Protein AF-A0A453M8B2-F1 (afdb_monomer_lite)

Structure (mmCIF, N/CA/C/O backbone):
data_AF-A0A453M8B2-F1
#
_entry.id   AF-A0A453M8B2-F1
#
loop_
_atom_site.group_PDB
_atom_site.id
_atom_site.type_symbol
_atom_site.label_atom_id
_atom_site.label_alt_id
_atom_site.label_comp_id
_atom_site.label_asym_id
_atom_site.label_entity_id
_atom_site.label_seq_id
_atom_site.pdbx_PDB_ins_code
_atom_site.Cartn_x
_atom_site.Cartn_y
_atom_site.Cartn_z
_atom_site.occupancy
_atom_site.B_iso_or_equiv
_atom_site.auth_seq_id
_atom_site.auth_comp_id
_atom_site.auth_asym_id
_atom_site.auth_atom_id
_atom_site.pdbx_PDB_model_num
ATOM 1 N N . GLN A 1 1 ? -25.172 -15.667 -23.530 1.00 49.28 1 GLN A N 1
ATOM 2 C CA . GLN A 1 1 ? -25.602 -14.291 -23.236 1.00 49.28 1 GLN A CA 1
ATOM 3 C C . GLN A 1 1 ? -25.134 -13.975 -21.836 1.00 49.28 1 GLN A C 1
ATOM 5 O O . GLN A 1 1 ? -25.288 -14.811 -20.952 1.00 49.28 1 GLN A O 1
ATOM 10 N N . ASP A 1 2 ? -24.446 -12.852 -21.700 1.00 44.47 2 ASP A N 1
ATOM 11 C CA . ASP A 1 2 ? -23.748 -12.454 -20.488 1.00 44.47 2 ASP A CA 1
ATOM 12 C C . ASP A 1 2 ? -24.772 -11.872 -19.500 1.00 44.47 2 ASP A C 1
ATOM 14 O O . ASP A 1 2 ? -25.273 -10.767 -19.691 1.00 44.47 2 ASP A O 1
ATOM 18 N N . ASN A 1 3 ? -25.183 -12.677 -18.517 1.00 49.91 3 ASN A N 1
ATOM 19 C CA . ASN A 1 3 ? -26.385 -12.442 -17.704 1.00 49.91 3 ASN A CA 1
ATOM 20 C C . ASN A 1 3 ? -26.079 -11.910 -16.292 1.00 49.91 3 ASN A C 1
ATOM 22 O O . ASN A 1 3 ? -26.941 -11.953 -15.417 1.00 49.91 3 ASN A O 1
ATOM 26 N N . ASN A 1 4 ? -24.867 -11.406 -16.055 1.00 52.72 4 ASN A N 1
ATOM 27 C CA . ASN A 1 4 ? -24.404 -11.015 -14.718 1.00 52.72 4 ASN A CA 1
ATOM 28 C C . ASN A 1 4 ? -24.714 -9.546 -14.359 1.00 52.72 4 ASN A C 1
ATOM 30 O O . ASN A 1 4 ? -24.105 -8.984 -13.452 1.00 52.72 4 ASN A O 1
ATOM 34 N N . GLU A 1 5 ? -25.651 -8.909 -15.063 1.00 60.84 5 GLU A N 1
ATOM 35 C CA . GLU A 1 5 ? -25.978 -7.488 -14.905 1.00 60.84 5 GLU A CA 1
ATOM 36 C C . GLU A 1 5 ? -27.400 -7.245 -14.402 1.00 60.84 5 GLU A C 1
ATOM 38 O O . GLU A 1 5 ? -28.316 -8.038 -14.630 1.00 60.84 5 GLU A O 1
ATOM 43 N N . GLN A 1 6 ? -27.610 -6.088 -13.765 1.00 62.12 6 GLN A N 1
ATOM 44 C CA . GLN A 1 6 ? -28.949 -5.658 -13.379 1.00 62.12 6 GLN A CA 1
ATOM 45 C C . GLN A 1 6 ? -29.838 -5.420 -14.608 1.00 62.12 6 GLN A C 1
ATOM 47 O O . GLN A 1 6 ? -29.442 -4.786 -15.588 1.00 62.12 6 GLN A O 1
ATOM 52 N N . ARG A 1 7 ? -31.100 -5.861 -14.515 1.00 63.34 7 ARG A N 1
ATOM 53 C CA . ARG A 1 7 ? -32.118 -5.708 -15.574 1.00 63.34 7 ARG A CA 1
ATOM 54 C C . ARG A 1 7 ? -32.329 -4.250 -16.004 1.00 63.34 7 ARG A C 1
ATOM 56 O O . ARG A 1 7 ? -32.663 -4.001 -17.158 1.00 63.34 7 ARG A O 1
ATOM 63 N N . SER A 1 8 ? -32.118 -3.298 -15.096 1.00 63.56 8 SER A N 1
ATOM 64 C CA . SER A 1 8 ? -32.241 -1.856 -15.334 1.00 63.56 8 SER A CA 1
ATOM 65 C C . SER A 1 8 ? -31.197 -1.320 -16.321 1.00 63.56 8 SER A C 1
ATOM 67 O O . SER A 1 8 ? -31.541 -0.509 -17.178 1.00 63.56 8 SER A O 1
ATOM 69 N N . SER A 1 9 ? -29.947 -1.785 -16.254 1.00 60.28 9 SER A N 1
ATOM 70 C CA . SER A 1 9 ? -28.873 -1.370 -17.171 1.00 60.28 9 SER A CA 1
ATOM 71 C C . SER A 1 9 ? -29.097 -1.894 -18.588 1.00 60.28 9 SER A C 1
ATOM 73 O O . SER A 1 9 ? -28.886 -1.170 -19.562 1.00 60.28 9 SER A O 1
ATOM 75 N N . LEU A 1 10 ? -29.593 -3.130 -18.695 1.00 67.31 10 LEU A N 1
ATOM 76 C CA . LEU A 1 10 ? -29.963 -3.757 -19.962 1.00 67.31 10 LEU A CA 1
ATOM 77 C C . LEU A 1 10 ? -31.154 -3.045 -20.613 1.00 67.31 10 LEU A C 1
ATOM 79 O O . LEU A 1 10 ? -31.057 -2.648 -21.768 1.00 67.31 10 LEU A O 1
ATOM 83 N N . ALA A 1 11 ? -32.235 -2.807 -19.861 1.00 69.69 11 ALA A N 1
ATOM 84 C CA . ALA A 1 11 ? -33.440 -2.139 -20.366 1.00 69.69 11 ALA A CA 1
ATOM 85 C C . ALA A 1 11 ? -33.179 -0.713 -20.879 1.00 69.69 11 ALA A C 1
ATOM 87 O O . ALA A 1 11 ? -33.899 -0.212 -21.737 1.00 69.69 11 ALA A O 1
ATOM 88 N N . ARG A 1 12 ? -32.148 -0.050 -20.350 1.00 74.50 12 ARG A N 1
ATOM 89 C CA . ARG A 1 12 ? -31.774 1.318 -20.721 1.00 74.50 12 ARG A CA 1
ATOM 90 C C . ARG A 1 12 ? -30.769 1.400 -21.865 1.00 74.50 12 ARG A C 1
ATOM 92 O O . ARG A 1 12 ? -30.408 2.507 -22.254 1.00 74.50 12 ARG A O 1
ATOM 99 N N . GLY A 1 13 ? -30.286 0.266 -22.372 1.00 77.75 13 GLY A N 1
ATOM 100 C CA . GLY A 1 13 ? -29.308 0.253 -23.452 1.00 77.75 13 GLY A CA 1
ATOM 101 C C . GLY A 1 13 ? -27.983 0.927 -23.080 1.00 77.75 13 GLY A C 1
ATOM 102 O O . GLY A 1 13 ? -27.376 1.564 -23.937 1.00 77.75 13 GLY A O 1
ATOM 103 N N . LEU A 1 14 ? -27.527 0.859 -21.822 1.00 81.19 14 LEU A N 1
ATOM 104 C CA . LEU A 1 14 ? -26.247 1.481 -21.443 1.00 81.19 14 LEU A CA 1
ATOM 105 C C . LEU A 1 14 ? -25.093 0.884 -22.277 1.00 81.19 14 LEU A C 1
ATOM 107 O O . LEU A 1 14 ? -25.186 -0.275 -22.679 1.00 81.19 14 LEU A O 1
ATOM 111 N N . PRO A 1 15 ? -24.018 1.627 -22.589 1.00 83.25 15 PRO A N 1
ATOM 112 C CA . PRO A 1 15 ? -22.957 1.125 -23.462 1.00 83.25 15 PRO A CA 1
ATOM 113 C C . PRO A 1 15 ? -22.093 0.039 -22.797 1.00 83.25 15 PRO A C 1
ATOM 115 O O . PRO A 1 15 ? -21.904 0.009 -21.578 1.00 83.25 15 PRO A O 1
ATOM 118 N N . VAL A 1 16 ? -21.578 -0.881 -23.612 1.00 84.12 16 VAL A N 1
ATOM 119 C CA . VAL A 1 16 ? -20.402 -1.713 -23.333 1.00 84.12 16 VAL A CA 1
ATOM 120 C C . VAL A 1 16 ? -19.222 -1.056 -24.039 1.00 84.12 16 VAL A C 1
ATOM 122 O O . VAL A 1 16 ? -19.328 -0.756 -25.226 1.00 84.12 16 VAL A O 1
ATOM 125 N N . VAL A 1 17 ? -18.105 -0.869 -23.338 1.00 88.44 17 VAL A N 1
ATOM 126 C CA . VAL A 1 17 ? -16.833 -0.430 -23.933 1.00 88.44 17 VAL A CA 1
ATOM 127 C C . VAL A 1 17 ? -15.824 -1.559 -23.765 1.00 88.44 17 VAL A C 1
ATOM 129 O O . VAL A 1 17 ? -15.555 -1.972 -22.640 1.00 88.44 17 VAL A O 1
ATOM 132 N N . SER A 1 18 ? -15.282 -2.079 -24.863 1.00 88.19 18 SER A N 1
ATOM 133 C CA . SER A 1 18 ? -14.360 -3.216 -24.856 1.00 88.19 18 SER A CA 1
ATOM 134 C C . SER A 1 18 ? -13.035 -2.848 -25.507 1.00 88.19 18 SER A C 1
ATOM 136 O O . SER A 1 18 ? -13.006 -2.503 -26.683 1.00 88.19 18 SER A O 1
ATOM 138 N N . PHE A 1 19 ? -11.943 -2.962 -24.758 1.00 91.75 19 PHE A N 1
ATOM 139 C CA . PHE A 1 19 ? -10.580 -2.744 -25.238 1.00 91.75 19 PHE A CA 1
ATOM 140 C C . PHE A 1 19 ? -9.924 -4.081 -25.571 1.00 91.75 19 PHE A C 1
ATOM 142 O O . PHE A 1 19 ? -9.973 -5.012 -24.761 1.00 91.75 19 PHE A O 1
ATOM 149 N N . SER A 1 20 ? -9.276 -4.158 -26.731 1.00 88.19 20 SER A N 1
ATOM 150 C CA . SER A 1 20 ? -8.520 -5.333 -27.174 1.00 88.19 20 SER A CA 1
ATOM 151 C C . SER A 1 20 ? -7.020 -5.074 -27.084 1.00 88.19 20 SER A C 1
ATOM 153 O O . SER A 1 20 ? -6.530 -4.070 -27.589 1.00 88.19 20 SER A O 1
ATOM 155 N N . LEU A 1 21 ? -6.280 -5.977 -26.442 1.00 90.75 21 LEU A N 1
ATOM 156 C CA . LEU A 1 21 ? -4.823 -5.917 -26.306 1.00 90.75 21 LEU A CA 1
ATOM 157 C C . LEU A 1 21 ? -4.214 -7.282 -26.646 1.00 90.75 21 LEU A C 1
ATOM 159 O O . LEU A 1 21 ? -4.728 -8.310 -26.207 1.00 90.75 21 LEU A O 1
ATOM 163 N N . GLY A 1 22 ? -3.105 -7.300 -27.383 1.00 90.44 22 GLY A N 1
ATOM 164 C CA . GLY A 1 22 ? -2.429 -8.537 -27.790 1.00 90.44 22 GLY A CA 1
ATOM 165 C C . GLY A 1 22 ? -2.845 -9.031 -29.176 1.00 90.44 22 GLY A C 1
ATOM 166 O O . GLY A 1 22 ? -2.978 -8.241 -30.105 1.00 90.44 22 GLY A O 1
ATOM 167 N N . ASP A 1 23 ? -2.984 -10.345 -29.339 1.00 92.75 23 ASP A N 1
ATOM 168 C CA . ASP A 1 23 ? -3.274 -10.952 -30.639 1.00 92.75 23 ASP A CA 1
ATOM 169 C C . ASP A 1 23 ? -4.641 -10.505 -31.196 1.00 92.75 23 ASP A C 1
ATOM 171 O O . ASP A 1 23 ? -5.635 -10.389 -30.472 1.00 92.75 23 ASP A O 1
ATOM 175 N N . THR A 1 24 ? -4.688 -10.293 -32.511 1.00 92.94 24 THR A N 1
ATOM 176 C CA . THR A 1 24 ? -5.876 -9.891 -33.271 1.00 92.94 24 THR A CA 1
ATOM 177 C C . THR A 1 24 ? -6.982 -10.927 -33.114 1.00 92.94 24 THR A C 1
ATOM 179 O O . THR A 1 24 ? -6.768 -12.113 -33.372 1.00 92.94 24 THR A O 1
ATOM 182 N N . ALA A 1 25 ? -8.182 -10.489 -32.740 1.00 93.31 25 ALA A N 1
ATOM 183 C CA . ALA A 1 25 ? -9.355 -11.353 -32.640 1.00 93.31 25 ALA A CA 1
ATOM 184 C C . ALA A 1 25 ? -10.377 -11.061 -33.733 1.00 93.31 25 ALA A C 1
ATOM 186 O O . ALA A 1 25 ? -10.682 -9.906 -34.011 1.00 93.31 25 ALA A O 1
ATOM 187 N N . GLU A 1 26 ? -10.965 -12.113 -34.297 1.00 93.06 26 GLU A N 1
ATOM 188 C CA . GLU A 1 26 ? -12.179 -11.993 -35.100 1.00 93.06 26 GLU A CA 1
ATOM 189 C C . GLU A 1 26 ? -13.389 -11.980 -34.158 1.00 93.06 26 GLU A C 1
ATOM 191 O O . GLU A 1 26 ? -13.684 -12.951 -33.456 1.00 93.06 26 GLU A O 1
ATOM 196 N N . PHE A 1 27 ? -14.057 -10.834 -34.108 1.00 90.62 27 PHE A N 1
ATOM 197 C CA . PHE A 1 27 ? -15.235 -10.582 -33.299 1.00 90.62 27 PHE A CA 1
ATOM 198 C C . PHE A 1 27 ? -16.491 -10.719 -34.159 1.00 90.62 27 PHE A C 1
ATOM 200 O O . PHE A 1 27 ? -16.629 -10.056 -35.190 1.00 90.62 27 PHE A O 1
ATOM 207 N N . LEU A 1 28 ? -17.401 -11.583 -33.721 1.00 90.94 28 LEU A N 1
ATOM 208 C CA . LEU A 1 28 ? -18.710 -11.798 -34.323 1.00 90.94 28 LEU A CA 1
ATOM 209 C C . LEU A 1 28 ? -19.756 -10.958 -33.601 1.00 90.94 28 LEU A C 1
ATOM 211 O O . LEU A 1 28 ? -19.745 -10.901 -32.370 1.00 90.94 28 LEU A O 1
ATOM 215 N N . TYR A 1 29 ? -20.685 -10.366 -34.349 1.00 90.38 29 TYR A N 1
ATOM 216 C CA . TYR A 1 29 ? -21.861 -9.712 -33.785 1.00 90.38 29 TYR A CA 1
ATOM 217 C C . TYR A 1 29 ? -23.093 -9.793 -34.699 1.00 90.38 29 TYR A C 1
ATOM 219 O O . TYR A 1 29 ? -22.972 -9.780 -35.922 1.00 90.38 29 TYR A O 1
ATOM 227 N N . GLY A 1 30 ? -24.294 -9.853 -34.121 1.00 87.50 30 GLY A N 1
ATOM 228 C CA . GLY A 1 30 ? -25.550 -9.873 -34.876 1.00 87.50 30 GLY A CA 1
ATOM 229 C C . GLY A 1 30 ? -26.802 -9.855 -33.996 1.00 87.50 30 GLY A C 1
ATOM 230 O O . GLY A 1 30 ? -26.735 -10.085 -32.790 1.00 87.50 30 GLY A O 1
ATOM 231 N N . ASP A 1 31 ? -27.961 -9.592 -34.600 1.00 85.06 31 ASP A N 1
ATOM 232 C CA . ASP A 1 31 ? -29.251 -9.497 -33.889 1.00 85.06 31 ASP A CA 1
ATOM 233 C C . ASP A 1 31 ? -29.866 -10.863 -33.548 1.00 85.06 31 ASP A C 1
ATOM 235 O O . ASP A 1 31 ? -30.766 -10.972 -32.715 1.00 85.06 31 ASP A O 1
ATOM 239 N N . VAL A 1 32 ? -29.364 -11.926 -34.177 1.00 84.50 32 VAL A N 1
ATOM 240 C CA . VAL A 1 32 ? -29.789 -13.310 -33.959 1.00 84.50 32 VAL A CA 1
ATOM 241 C C . VAL A 1 32 ? -28.602 -14.170 -33.547 1.00 84.50 32 VAL A C 1
ATOM 243 O O . VAL A 1 32 ? -27.463 -13.916 -33.931 1.00 84.50 32 VAL A O 1
ATOM 246 N N . ARG A 1 33 ? -28.873 -15.208 -32.754 1.00 81.94 33 ARG A N 1
ATOM 247 C CA . ARG A 1 33 ? -27.862 -16.164 -32.294 1.00 81.94 33 ARG A CA 1
ATOM 248 C C . ARG A 1 33 ? -27.564 -17.199 -33.381 1.00 81.94 33 ARG A C 1
ATOM 250 O O . ARG A 1 33 ? -27.951 -18.357 -33.251 1.00 81.94 33 ARG A O 1
ATOM 257 N N . ASP A 1 34 ? -26.938 -16.739 -34.454 1.00 83.50 34 ASP A N 1
ATOM 258 C CA . ASP A 1 34 ? -26.624 -17.517 -35.652 1.00 83.50 34 ASP A CA 1
ATOM 259 C C . ASP A 1 34 ? -25.275 -17.054 -36.223 1.00 83.50 34 ASP A C 1
ATOM 261 O O . ASP A 1 34 ? -25.167 -15.943 -36.749 1.00 83.50 34 ASP A O 1
ATOM 265 N N . ASP A 1 35 ? -24.246 -17.893 -36.087 1.00 81.25 35 ASP A N 1
ATOM 266 C CA . ASP A 1 35 ? -22.867 -17.557 -36.459 1.00 81.25 35 ASP A CA 1
ATOM 267 C C . ASP A 1 35 ? -22.711 -17.339 -37.975 1.00 81.25 35 ASP A C 1
ATOM 269 O O . ASP A 1 35 ? -21.887 -16.523 -38.392 1.00 81.25 35 ASP A O 1
ATOM 273 N N . ASP A 1 36 ? -23.540 -17.995 -38.799 1.00 84.50 36 ASP A N 1
ATOM 274 C CA . ASP A 1 36 ? -23.517 -17.864 -40.262 1.00 84.50 36 ASP A CA 1
ATOM 275 C C . ASP A 1 36 ? -24.110 -16.528 -40.736 1.00 84.50 36 ASP A C 1
ATOM 277 O O . ASP A 1 36 ? -23.811 -16.057 -41.836 1.00 84.50 36 ASP A O 1
ATOM 281 N N . LYS A 1 37 ? -24.941 -15.890 -39.900 1.00 83.62 37 LYS A N 1
ATOM 282 C CA . LYS A 1 37 ? -25.529 -14.564 -40.157 1.00 83.62 37 LYS A CA 1
ATOM 283 C C . LYS A 1 37 ? -24.832 -13.436 -39.398 1.00 83.62 37 LYS A C 1
ATOM 285 O O . LYS A 1 37 ? -25.218 -12.275 -39.551 1.00 83.62 37 LYS A O 1
ATOM 290 N N . ALA A 1 38 ? -23.833 -13.752 -38.576 1.00 88.81 38 ALA A N 1
ATOM 291 C CA . ALA A 1 38 ? -23.113 -12.762 -37.793 1.00 88.81 38 ALA A CA 1
ATOM 292 C C . ALA A 1 38 ? -22.171 -11.928 -38.677 1.00 88.81 38 ALA A C 1
ATOM 294 O O . ALA A 1 38 ? -21.422 -12.444 -39.508 1.00 88.81 38 ALA A O 1
ATOM 295 N N . SER A 1 39 ? -22.171 -10.615 -38.456 1.00 89.31 39 SER A N 1
ATOM 296 C CA . SER A 1 39 ? -21.151 -9.720 -38.998 1.00 89.31 39 SER A CA 1
ATOM 297 C C . SER A 1 39 ? -19.819 -9.961 -38.293 1.00 89.31 39 SER A C 1
ATOM 299 O O . SER A 1 39 ? -19.789 -10.303 -37.109 1.00 89.31 39 SER A O 1
ATOM 301 N N . LYS A 1 40 ? -18.713 -9.770 -39.018 1.00 89.69 40 LYS A N 1
ATOM 302 C CA . LYS A 1 40 ? -17.357 -10.025 -38.520 1.00 89.69 40 LYS A CA 1
ATOM 303 C C . LYS A 1 40 ? -16.514 -8.763 -38.572 1.00 89.69 40 LYS A C 1
ATOM 305 O O . LYS A 1 40 ? -16.501 -8.074 -39.589 1.00 89.69 40 LYS A O 1
ATOM 310 N N . ILE A 1 41 ? -15.765 -8.500 -37.510 1.00 92.25 41 ILE A N 1
ATOM 311 C CA . ILE A 1 41 ? -14.758 -7.438 -37.464 1.00 92.25 41 ILE A CA 1
ATOM 312 C C . ILE A 1 41 ? -13.484 -7.963 -36.807 1.00 92.25 41 ILE A C 1
ATOM 314 O O . ILE A 1 41 ? -13.547 -8.730 -35.849 1.00 92.25 41 ILE A O 1
ATOM 318 N N . LYS A 1 42 ? -12.317 -7.577 -37.327 1.00 92.19 42 LYS A N 1
ATOM 319 C CA . LYS A 1 42 ? -11.036 -7.861 -36.674 1.00 92.19 42 LYS A CA 1
ATOM 320 C C . LYS A 1 42 ? -10.736 -6.752 -35.674 1.00 92.19 42 LYS A C 1
ATOM 322 O O . LYS A 1 42 ? -10.851 -5.586 -36.028 1.00 92.19 42 LYS A O 1
ATOM 327 N N . LEU A 1 43 ? -10.387 -7.134 -34.452 1.00 92.75 43 LEU A N 1
ATOM 328 C CA . LEU A 1 43 ? -9.966 -6.232 -33.386 1.00 92.75 43 LEU A CA 1
ATOM 329 C C . LEU A 1 43 ? -8.491 -6.489 -33.091 1.00 92.75 43 LEU A C 1
ATOM 331 O O . LEU A 1 43 ? -8.138 -7.563 -32.597 1.00 92.75 43 LEU A O 1
ATOM 335 N N . GLU A 1 44 ? -7.654 -5.516 -33.412 1.00 91.75 44 GLU A N 1
ATOM 336 C CA . GLU A 1 44 ? -6.214 -5.516 -33.188 1.00 91.75 44 GLU A CA 1
ATOM 337 C C . GLU A 1 44 ? -5.866 -4.958 -31.798 1.00 91.75 44 GLU A C 1
ATOM 339 O O . GLU A 1 44 ? -6.713 -4.451 -31.054 1.00 91.75 44 GLU A O 1
ATOM 344 N N . SER A 1 45 ? -4.594 -5.072 -31.409 1.00 87.75 45 SER A N 1
ATOM 345 C CA . SER A 1 45 ? -4.128 -4.492 -30.151 1.00 87.75 45 SER A CA 1
ATOM 346 C C . SER A 1 45 ? -4.224 -2.967 -30.186 1.00 87.75 45 SER A C 1
ATOM 348 O O . SER A 1 45 ? -3.519 -2.318 -30.952 1.00 87.75 45 SER A O 1
ATOM 350 N N . GLY A 1 46 ? -5.018 -2.401 -29.282 1.00 86.00 46 GLY A N 1
ATOM 351 C CA . GLY A 1 46 ? -5.309 -0.969 -29.207 1.00 86.00 46 GLY A CA 1
ATOM 352 C C . GLY A 1 46 ? -6.722 -0.609 -29.666 1.00 86.00 46 GLY A C 1
ATOM 353 O O . GLY A 1 46 ? -7.176 0.494 -29.366 1.00 86.00 46 GLY A O 1
ATOM 354 N N . ASP A 1 47 ? -7.442 -1.531 -30.311 1.00 90.25 47 ASP A N 1
ATOM 355 C CA . ASP A 1 47 ? -8.804 -1.275 -30.772 1.00 90.25 47 ASP A CA 1
ATOM 356 C C . ASP A 1 47 ? -9.811 -1.240 -29.622 1.00 90.25 47 ASP A C 1
ATOM 358 O O . ASP A 1 47 ? -9.757 -2.027 -28.665 1.00 90.25 47 ASP A O 1
ATOM 362 N N . VAL A 1 48 ? -10.789 -0.343 -29.765 1.00 89.62 48 VAL A N 1
ATOM 363 C CA . VAL A 1 48 ? -11.892 -0.163 -28.823 1.00 89.62 48 VAL A CA 1
ATOM 364 C C . VAL A 1 48 ? -13.214 -0.376 -29.546 1.00 89.62 48 VAL A C 1
ATOM 366 O O . VAL A 1 48 ? -13.553 0.355 -30.474 1.00 89.62 48 VAL A O 1
ATOM 369 N N . LEU A 1 49 ? -13.986 -1.359 -29.089 1.00 88.69 49 LEU A N 1
ATOM 370 C CA . LEU A 1 49 ? -15.330 -1.628 -29.580 1.00 88.69 49 LEU A CA 1
ATOM 371 C C . LEU A 1 49 ? -16.362 -1.117 -28.574 1.00 88.69 49 LEU A C 1
ATOM 373 O O . LEU A 1 49 ? -16.340 -1.502 -27.403 1.00 88.69 49 LEU A O 1
ATOM 377 N N . ILE A 1 50 ? -17.284 -0.273 -29.037 1.00 90.12 50 ILE A N 1
ATOM 378 C CA . ILE A 1 50 ? -18.346 0.311 -28.213 1.00 90.12 50 ILE A CA 1
ATOM 379 C C . ILE A 1 50 ? -19.700 -0.043 -28.815 1.00 90.12 50 ILE A C 1
ATOM 381 O O . ILE A 1 50 ? -19.939 0.215 -29.992 1.00 90.12 50 ILE A O 1
ATOM 385 N N . PHE A 1 51 ? -20.600 -0.603 -28.009 1.00 85.38 51 PHE A N 1
ATOM 386 C CA . PHE A 1 51 ? -21.971 -0.889 -28.433 1.00 85.38 51 PHE A CA 1
ATOM 387 C C . PHE A 1 51 ? -22.965 -0.688 -27.287 1.00 85.38 51 PHE A C 1
ATOM 389 O O . PHE A 1 51 ? -22.703 -1.020 -26.134 1.00 85.38 51 PHE A O 1
ATOM 396 N N . GLY A 1 52 ? -24.121 -0.111 -27.600 1.00 85.38 52 GLY A N 1
ATOM 397 C CA . GLY A 1 52 ? -25.160 0.270 -26.644 1.00 85.38 52 GLY A CA 1
ATOM 398 C C . GLY A 1 52 ? -26.447 0.654 -27.369 1.00 85.38 52 GLY A C 1
ATOM 399 O O . GLY A 1 52 ? -26.577 0.439 -28.573 1.00 85.38 52 GLY A O 1
ATOM 400 N N . GLY A 1 53 ? -27.418 1.210 -26.652 1.00 83.19 53 GLY A N 1
ATOM 401 C CA . GLY A 1 53 ? -28.736 1.539 -27.189 1.00 83.19 53 GLY A CA 1
ATOM 402 C C . GLY A 1 53 ? -29.444 0.298 -27.734 1.00 83.19 53 GLY A C 1
ATOM 403 O O . GLY A 1 53 ? -29.501 -0.732 -27.064 1.00 83.19 53 GLY A O 1
ATOM 404 N N . GLN A 1 54 ? -29.940 0.383 -28.970 1.00 80.31 54 GLN A N 1
ATOM 405 C CA . GLN A 1 54 ? -30.571 -0.747 -29.667 1.00 80.31 54 GLN A CA 1
ATOM 406 C C . GLN A 1 54 ? -29.606 -1.929 -29.834 1.00 80.31 54 GLN A C 1
ATOM 408 O O . GLN A 1 54 ? -30.015 -3.082 -29.731 1.00 80.31 54 GLN A O 1
ATOM 413 N N . SER A 1 55 ? -28.307 -1.649 -29.974 1.00 82.38 55 SER A N 1
ATOM 414 C CA . SER A 1 55 ? -27.272 -2.672 -30.107 1.00 82.38 55 SER A CA 1
ATOM 415 C C . SER A 1 55 ? -26.861 -3.303 -28.772 1.00 82.38 55 SER A C 1
ATOM 417 O O . SER A 1 55 ? -26.001 -4.179 -28.750 1.00 82.38 55 SER A O 1
ATOM 419 N N . ARG A 1 56 ? -27.455 -2.907 -27.635 1.00 82.94 56 ARG A N 1
ATOM 420 C CA . ARG A 1 56 ? -27.127 -3.494 -26.321 1.00 82.94 56 ARG A CA 1
ATOM 421 C C . ARG A 1 56 ? -27.459 -4.985 -26.239 1.00 82.94 56 ARG A C 1
ATOM 423 O O . ARG A 1 56 ? -26.865 -5.703 -25.437 1.00 82.94 56 ARG A O 1
ATOM 430 N N . HIS A 1 57 ? -28.403 -5.442 -27.053 1.00 79.75 57 HIS A N 1
ATOM 431 C CA . HIS A 1 57 ? -28.904 -6.812 -27.031 1.00 79.75 57 HIS A CA 1
ATOM 432 C C . HIS A 1 57 ? -28.350 -7.691 -28.157 1.00 79.75 57 HIS A C 1
ATOM 434 O O . HIS A 1 57 ? -28.819 -8.816 -28.308 1.00 79.75 57 HIS A O 1
ATOM 440 N N . ILE A 1 58 ? -27.354 -7.217 -28.917 1.00 84.88 58 ILE A N 1
ATOM 441 C CA . ILE A 1 58 ? -26.737 -8.027 -29.973 1.00 84.88 58 ILE A CA 1
ATOM 442 C C . ILE A 1 58 ? -26.049 -9.258 -29.379 1.00 84.88 58 ILE A C 1
ATOM 444 O O . ILE A 1 58 ? -25.363 -9.194 -28.349 1.00 84.88 58 ILE A O 1
ATOM 448 N N . PHE A 1 59 ? -26.190 -10.382 -30.069 1.00 81.00 59 PHE A N 1
ATOM 449 C CA . PHE A 1 59 ? -25.355 -11.549 -29.844 1.00 81.00 59 PHE A CA 1
ATOM 450 C C . PHE A 1 59 ? -23.958 -11.231 -30.342 1.00 81.00 59 PHE A C 1
ATOM 452 O O . PHE A 1 59 ? -23.797 -10.693 -31.432 1.00 81.00 59 PHE A O 1
ATOM 459 N N . HIS A 1 60 ? -22.952 -11.528 -29.529 1.00 87.50 60 HIS A N 1
ATOM 460 C CA . HIS A 1 60 ? -21.570 -11.278 -29.889 1.00 87.50 60 HIS A CA 1
ATOM 461 C C . HIS A 1 60 ? -20.628 -12.275 -29.223 1.00 87.50 60 HIS A C 1
ATOM 463 O O . HIS A 1 60 ? -20.958 -12.880 -28.198 1.00 87.50 60 HIS A O 1
ATOM 469 N N . GLY A 1 61 ? -19.451 -12.441 -29.812 1.00 86.00 61 GLY A N 1
ATOM 470 C CA . GLY A 1 61 ? -18.444 -13.379 -29.341 1.00 86.00 61 GLY A CA 1
ATOM 471 C C . GLY A 1 61 ? -17.155 -13.282 -30.141 1.00 86.00 61 GLY A C 1
ATOM 472 O O . GLY A 1 61 ? -17.043 -12.509 -31.086 1.00 86.00 61 GLY A O 1
ATOM 473 N N . VAL A 1 62 ? -16.164 -14.072 -29.748 1.00 89.44 62 VAL A N 1
ATOM 474 C CA . VAL A 1 62 ? -14.889 -14.186 -30.463 1.00 89.44 62 VAL A CA 1
ATOM 475 C C . VAL A 1 62 ? -14.881 -15.528 -31.178 1.00 89.44 62 VAL A C 1
ATOM 477 O O . VAL A 1 62 ? -15.002 -16.553 -30.509 1.00 89.44 62 VAL A O 1
ATOM 480 N N . SER A 1 63 ? -14.749 -15.531 -32.506 1.00 89.31 63 SER A N 1
ATOM 481 C CA . SER A 1 63 ? -14.677 -16.769 -33.300 1.00 89.31 63 SER A CA 1
ATOM 482 C C . SER A 1 63 ? -13.264 -17.339 -33.341 1.00 89.31 63 SER A C 1
ATOM 484 O O . SER A 1 63 ? -13.076 -18.552 -33.293 1.00 89.31 63 SER A O 1
ATOM 486 N N . SER A 1 64 ? -12.258 -16.470 -33.440 1.00 90.25 64 SER A N 1
ATOM 487 C CA . SER A 1 64 ? -10.860 -16.872 -33.555 1.00 90.25 64 SER A CA 1
ATOM 488 C C . SER A 1 64 ? -9.906 -15.786 -33.063 1.00 90.25 64 SER A C 1
ATOM 490 O O . SER A 1 64 ? -10.246 -14.603 -33.006 1.00 90.25 64 SER A O 1
ATOM 492 N N . ILE A 1 65 ? -8.697 -16.210 -32.698 1.00 92.81 65 ILE A N 1
ATOM 493 C CA . ILE A 1 65 ? -7.572 -15.344 -32.342 1.00 92.81 65 ILE A CA 1
ATOM 494 C C . ILE A 1 65 ? -6.427 -15.704 -33.287 1.00 92.81 65 ILE A C 1
ATOM 496 O O . ILE A 1 65 ? -6.052 -16.873 -33.373 1.00 92.81 65 ILE A O 1
ATOM 500 N N . ALA A 1 66 ? -5.893 -14.721 -34.008 1.00 91.50 66 ALA A N 1
ATOM 501 C CA . ALA A 1 66 ? -4.767 -14.903 -34.914 1.00 91.50 66 ALA A CA 1
ATOM 502 C C . ALA A 1 66 ? -3.455 -14.900 -34.107 1.00 91.50 66 ALA A C 1
ATOM 504 O O . ALA A 1 66 ? -3.040 -13.838 -33.638 1.00 91.50 66 ALA A O 1
ATOM 505 N N . PRO A 1 67 ? -2.787 -16.050 -33.918 1.00 89.69 67 PRO A N 1
ATOM 506 C CA . PRO A 1 67 ? -1.616 -16.130 -33.052 1.00 89.69 67 PRO A CA 1
ATOM 507 C C . PRO A 1 67 ? -0.448 -15.314 -33.613 1.00 89.69 67 PRO A C 1
ATOM 509 O O . PRO A 1 67 ? -0.228 -15.303 -34.825 1.00 89.69 67 PRO A O 1
ATOM 512 N N . LYS A 1 68 ? 0.350 -14.711 -32.722 1.00 86.62 68 LYS A N 1
ATOM 513 C CA . LYS A 1 68 ? 1.555 -13.928 -33.070 1.00 86.62 68 LYS A CA 1
ATOM 514 C C . LYS A 1 68 ? 1.263 -12.703 -33.949 1.00 86.62 68 LYS A C 1
ATOM 516 O O . LYS A 1 68 ? 2.109 -12.301 -34.744 1.00 86.62 68 LYS A O 1
ATOM 521 N N . SER A 1 69 ? 0.068 -12.134 -33.828 1.00 89.81 69 SER A N 1
ATOM 522 C CA . SER A 1 69 ? -0.315 -10.893 -34.512 1.00 89.81 69 SER A CA 1
ATOM 523 C C . SER A 1 69 ? -0.244 -9.671 -33.594 1.00 89.81 69 SER A C 1
ATOM 525 O O . SER A 1 69 ? -0.400 -8.547 -34.065 1.00 89.81 69 SER A O 1
ATOM 527 N N . ALA A 1 70 ? 0.018 -9.871 -32.299 1.00 86.25 70 ALA A N 1
ATOM 528 C CA . ALA A 1 70 ? 0.296 -8.790 -31.367 1.00 86.25 70 ALA A CA 1
ATOM 529 C C . ALA A 1 70 ? 1.505 -7.944 -31.828 1.00 86.25 70 ALA A C 1
ATOM 531 O O . ALA A 1 70 ? 2.527 -8.501 -32.243 1.00 86.25 70 ALA A O 1
ATOM 532 N N . PRO A 1 71 ? 1.447 -6.605 -31.707 1.00 84.94 71 PRO A N 1
ATOM 533 C CA . PRO A 1 71 ? 2.608 -5.755 -31.932 1.00 84.94 71 PRO A CA 1
ATOM 534 C C . PRO A 1 71 ? 3.764 -6.114 -30.989 1.00 84.94 71 PRO A C 1
ATOM 536 O O . PRO A 1 71 ? 3.547 -6.339 -29.799 1.00 84.94 71 PRO A O 1
ATOM 539 N N . LEU A 1 72 ? 5.003 -6.062 -31.489 1.00 79.19 72 LEU A N 1
ATOM 540 C CA . LEU A 1 72 ? 6.211 -6.415 -30.724 1.00 79.19 72 LEU A CA 1
ATOM 541 C C . LEU A 1 72 ? 6.343 -5.647 -29.402 1.00 79.19 72 LEU A C 1
ATOM 543 O O . LEU A 1 72 ? 6.809 -6.182 -28.408 1.00 79.19 72 LEU A O 1
ATOM 547 N N . TRP A 1 73 ? 5.892 -4.391 -29.338 1.00 74.81 73 TRP A N 1
ATOM 548 C CA . TRP A 1 73 ? 5.948 -3.624 -28.089 1.00 74.81 73 TRP A CA 1
ATOM 549 C C . TRP A 1 73 ? 5.018 -4.187 -26.997 1.00 74.81 73 TRP A C 1
ATOM 551 O O . TRP A 1 73 ? 5.307 -4.026 -25.813 1.00 74.81 73 TRP A O 1
ATOM 561 N N . VAL A 1 74 ? 3.938 -4.877 -27.373 1.00 71.69 74 VAL A N 1
ATOM 562 C CA . VAL A 1 74 ? 3.008 -5.537 -26.443 1.00 71.69 74 VAL A CA 1
ATOM 563 C C . VAL A 1 74 ? 3.607 -6.843 -25.916 1.00 71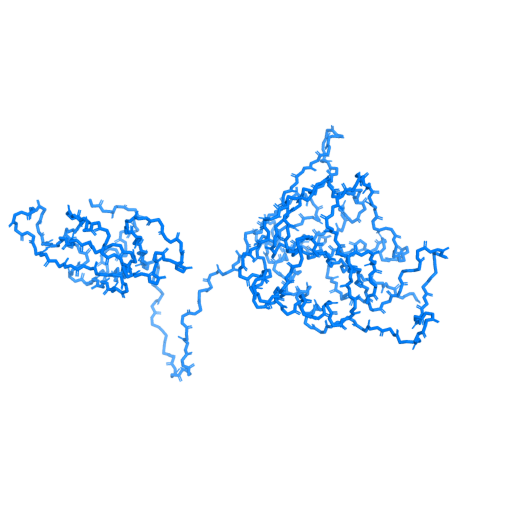.69 74 VAL A C 1
ATOM 565 O O . VAL A 1 74 ? 3.468 -7.150 -24.733 1.00 71.69 74 VAL A O 1
ATOM 568 N N . THR A 1 75 ? 4.309 -7.598 -26.762 1.00 69.50 75 THR A N 1
ATOM 569 C CA . THR A 1 75 ? 4.943 -8.864 -26.366 1.00 69.50 75 THR A CA 1
ATOM 570 C C . THR A 1 75 ? 6.265 -8.647 -25.632 1.00 69.50 75 THR A C 1
ATOM 572 O O . THR A 1 75 ? 6.488 -9.265 -24.596 1.00 69.50 75 THR A O 1
ATOM 575 N N . ASP A 1 76 ? 7.105 -7.729 -26.112 1.00 70.44 76 ASP A N 1
ATOM 576 C CA . ASP A 1 76 ? 8.508 -7.616 -25.695 1.00 70.44 76 ASP A CA 1
ATOM 577 C C . ASP A 1 76 ? 8.708 -6.633 -24.534 1.00 70.44 76 ASP A C 1
ATOM 579 O O . ASP A 1 76 ? 9.615 -6.813 -23.725 1.00 70.44 76 ASP A O 1
ATOM 583 N N . LYS A 1 77 ? 7.878 -5.580 -24.430 1.00 64.44 77 LYS A N 1
ATOM 584 C CA . LYS A 1 77 ? 7.984 -4.579 -23.347 1.00 64.44 77 LYS A CA 1
ATOM 585 C C . LYS A 1 77 ? 6.953 -4.768 -22.244 1.00 64.44 77 LYS A C 1
ATOM 587 O O . LYS A 1 77 ? 7.268 -4.546 -21.081 1.00 64.44 77 LYS A O 1
ATOM 592 N N . ALA A 1 78 ? 5.726 -5.156 -22.592 1.00 65.12 78 ALA A N 1
ATOM 593 C CA . ALA A 1 78 ? 4.661 -5.346 -21.607 1.00 65.12 78 ALA A CA 1
ATOM 594 C C . ALA A 1 78 ? 4.598 -6.779 -21.041 1.00 65.12 78 ALA A C 1
ATOM 596 O O . ALA A 1 78 ? 3.797 -7.027 -20.141 1.00 65.12 78 ALA A O 1
ATOM 597 N N . ASN A 1 79 ? 5.433 -7.712 -21.536 1.00 72.75 79 ASN A N 1
ATOM 598 C CA . ASN A 1 79 ? 5.451 -9.128 -21.135 1.00 72.75 79 ASN A CA 1
ATOM 599 C C . ASN A 1 79 ? 4.054 -9.782 -21.161 1.00 72.75 79 ASN A C 1
ATOM 601 O O . ASN A 1 79 ? 3.741 -10.665 -20.354 1.00 72.75 79 ASN A O 1
ATOM 605 N N . LEU A 1 80 ? 3.186 -9.349 -22.085 1.00 73.69 80 LEU A N 1
ATOM 606 C CA . LEU A 1 80 ? 1.878 -9.964 -22.244 1.00 73.69 80 LEU A CA 1
ATOM 607 C C . LEU A 1 80 ? 2.074 -11.382 -22.789 1.00 73.69 80 LEU A C 1
ATOM 609 O O . LEU A 1 80 ? 2.763 -11.592 -23.788 1.00 73.69 80 LEU A O 1
ATOM 613 N N . ARG A 1 81 ? 1.470 -12.372 -22.122 1.00 79.44 81 ARG A N 1
ATOM 614 C CA . ARG A 1 81 ? 1.493 -13.759 -22.606 1.00 79.44 81 ARG A CA 1
ATOM 615 C C . ARG A 1 81 ? 0.863 -13.831 -24.007 1.00 79.44 81 ARG A C 1
ATOM 617 O O . ARG A 1 81 ? -0.071 -13.071 -24.264 1.00 79.44 81 ARG A O 1
ATOM 624 N N . PRO A 1 82 ? 1.308 -14.758 -24.876 1.00 80.12 82 PRO A N 1
ATOM 625 C CA . PRO A 1 82 ? 0.683 -14.968 -26.181 1.00 80.12 82 PRO A CA 1
ATOM 626 C C . PRO A 1 82 ? -0.839 -15.129 -26.067 1.00 80.12 82 PRO A C 1
ATOM 628 O O . PRO A 1 82 ? -1.318 -15.834 -25.173 1.00 80.12 82 PRO A O 1
ATOM 631 N N . GLY A 1 83 ? -1.586 -14.491 -26.969 1.00 84.25 83 GLY A N 1
ATOM 632 C CA . GLY A 1 83 ? -3.045 -14.420 -26.938 1.00 84.25 83 GLY A CA 1
ATOM 633 C C . GLY A 1 83 ? -3.589 -12.994 -26.817 1.00 84.25 83 GLY A C 1
ATOM 634 O O . GLY A 1 83 ? -2.873 -12.008 -26.989 1.00 84.25 83 GLY A O 1
ATOM 635 N N . ARG A 1 84 ? -4.894 -12.892 -26.540 1.00 87.69 84 ARG A N 1
ATOM 636 C CA . ARG A 1 84 ? -5.628 -11.626 -26.428 1.00 87.69 84 ARG A CA 1
ATOM 637 C C . ARG A 1 84 ? -6.118 -11.399 -25.005 1.00 87.69 84 ARG A C 1
ATOM 639 O O . ARG A 1 84 ? -6.798 -12.249 -24.433 1.00 87.69 84 ARG A O 1
ATOM 646 N N . LEU A 1 85 ? -5.859 -10.206 -24.489 1.00 86.38 85 LEU A N 1
ATOM 647 C CA . LEU A 1 85 ? -6.488 -9.660 -23.298 1.00 86.38 85 LEU A CA 1
ATOM 648 C C . LEU A 1 85 ? -7.634 -8.734 -23.719 1.00 86.38 85 LEU A C 1
ATOM 650 O O . LEU A 1 85 ? -7.459 -7.842 -24.547 1.00 86.38 85 LEU A O 1
ATOM 654 N N . ASN A 1 86 ? -8.812 -8.943 -23.138 1.00 88.62 86 ASN A N 1
ATOM 655 C CA . ASN A 1 86 ? -9.977 -8.095 -23.355 1.00 88.62 86 ASN A CA 1
ATOM 656 C C . ASN A 1 86 ? -10.392 -7.442 -22.034 1.00 88.62 86 ASN A C 1
ATOM 658 O O . ASN A 1 86 ? -10.663 -8.148 -21.062 1.00 88.62 86 ASN A O 1
ATOM 662 N N . LEU A 1 87 ? -10.461 -6.111 -22.011 1.00 85.12 87 LEU A N 1
ATOM 663 C CA . LEU A 1 87 ? -10.957 -5.343 -20.868 1.00 85.12 87 LEU A CA 1
ATOM 664 C C . LEU A 1 87 ? -12.321 -4.761 -21.227 1.00 85.12 87 LEU A C 1
ATOM 666 O O . LEU A 1 87 ? -12.425 -3.938 -22.134 1.00 85.12 87 LEU A O 1
ATOM 670 N N . THR A 1 88 ? -13.369 -5.186 -20.527 1.00 84.38 88 THR A N 1
ATOM 671 C CA . THR A 1 88 ? -14.738 -4.740 -20.801 1.00 84.38 88 THR A CA 1
ATOM 672 C C . THR A 1 88 ? -15.285 -3.916 -19.645 1.00 84.38 88 THR A C 1
ATOM 674 O O . THR A 1 88 ? -15.437 -4.412 -18.532 1.00 84.38 88 THR A O 1
ATOM 677 N N . PHE A 1 89 ? -15.641 -2.669 -19.937 1.00 82.12 89 PHE A N 1
ATOM 678 C CA . PHE A 1 89 ? -16.252 -1.732 -19.005 1.00 82.12 89 PHE A CA 1
ATOM 679 C C . PHE A 1 89 ? -17.746 -1.642 -19.259 1.00 82.12 89 PHE A C 1
ATOM 681 O O . PHE A 1 89 ? -18.207 -1.560 -20.404 1.00 82.12 89 PHE A O 1
ATOM 688 N N . ARG A 1 90 ? -18.511 -1.656 -18.170 1.00 80.69 90 ARG A N 1
ATOM 689 C CA . ARG A 1 90 ? -19.970 -1.610 -18.201 1.00 80.69 90 ARG A CA 1
ATOM 690 C C . ARG A 1 90 ? -20.464 -0.741 -17.057 1.00 80.69 90 ARG A C 1
ATOM 692 O O . ARG A 1 90 ? -19.933 -0.803 -15.951 1.00 80.69 90 ARG A O 1
ATOM 699 N N . GLN A 1 91 ? -21.478 0.071 -17.325 1.00 72.50 91 GLN A N 1
ATOM 700 C CA . GLN A 1 91 ? -22.050 0.944 -16.309 1.00 72.50 91 GLN A CA 1
ATOM 701 C C . GLN A 1 91 ? -23.031 0.171 -15.418 1.00 72.50 91 GLN A C 1
ATOM 703 O O . GLN A 1 91 ? -24.035 -0.362 -15.891 1.00 72.50 91 GLN A O 1
ATOM 708 N N . TYR A 1 92 ? -22.751 0.147 -14.113 1.00 56.16 92 TYR A N 1
ATOM 709 C CA . TYR A 1 92 ? -23.585 -0.540 -13.124 1.00 56.16 92 TYR A CA 1
ATOM 710 C C . TYR A 1 92 ? -24.771 0.312 -12.631 1.00 56.16 92 TYR A C 1
ATOM 712 O O . TYR A 1 92 ? -25.830 -0.239 -12.365 1.00 56.16 92 TYR A O 1
ATOM 720 N N . ASN A 1 93 ? -24.633 1.647 -12.561 1.00 53.97 93 ASN A N 1
ATOM 721 C CA . ASN A 1 93 ? -25.679 2.572 -12.097 1.00 53.97 93 ASN A CA 1
ATOM 722 C C . ASN A 1 93 ? -25.652 3.910 -12.857 1.00 53.97 93 ASN A C 1
ATOM 724 O O . ASN A 1 93 ? -24.585 4.444 -13.157 1.00 53.97 93 ASN A O 1
ATOM 728 N N . TYR A 1 94 ? -26.830 4.489 -13.106 1.00 47.00 94 TYR A N 1
ATOM 729 C CA . TYR A 1 94 ? -26.996 5.828 -13.681 1.00 47.00 94 TYR A CA 1
ATOM 730 C C . TYR A 1 94 ? -27.822 6.694 -12.727 1.00 47.00 94 TYR A C 1
ATOM 732 O O . TYR A 1 94 ? -29.000 6.406 -12.503 1.00 47.00 94 TYR A O 1
ATOM 740 N N . LYS A 1 95 ? -27.223 7.763 -12.190 1.00 48.03 95 LYS A N 1
ATOM 741 C CA . LYS A 1 95 ? -27.929 8.833 -11.470 1.00 48.03 95 LYS A CA 1
ATOM 742 C C . LYS A 1 95 ? -28.316 9.915 -12.487 1.00 48.03 95 LYS A C 1
ATOM 744 O O . LYS A 1 95 ? -27.469 10.361 -13.251 1.00 48.03 95 LYS A O 1
ATOM 749 N N . GLY A 1 96 ? -29.603 10.252 -12.567 1.00 39.06 96 GLY A N 1
ATOM 750 C CA . GLY A 1 96 ? -30.138 11.181 -13.566 1.00 39.06 96 GLY A CA 1
ATOM 751 C C . GLY A 1 96 ? -29.734 12.641 -13.355 1.00 39.06 96 GLY A C 1
ATOM 752 O O . GLY A 1 96 ? -29.630 13.092 -12.221 1.00 39.06 96 GLY A O 1
ATOM 753 N N . SER A 1 97 ? -29.518 13.322 -14.485 1.00 41.66 97 SER A N 1
ATOM 754 C CA . SER A 1 97 ? -29.530 14.774 -14.744 1.00 41.66 97 SER A CA 1
ATOM 755 C C . SER A 1 97 ? -29.453 15.731 -13.544 1.00 41.66 97 SER A C 1
ATOM 757 O O . SER A 1 97 ? -30.458 15.980 -12.877 1.00 41.66 97 SER A O 1
ATOM 759 N N . VAL A 1 98 ? -28.308 16.403 -13.403 1.00 35.22 98 VAL A N 1
ATOM 760 C CA . VAL A 1 98 ? -28.203 17.734 -12.787 1.00 35.22 98 VAL A CA 1
ATOM 761 C C . VAL A 1 98 ? -27.494 18.644 -13.793 1.00 35.22 98 VAL A C 1
ATOM 763 O O . VAL A 1 98 ? -26.519 18.229 -14.414 1.00 35.22 98 VAL A O 1
ATOM 766 N N . ASN A 1 99 ? -28.013 19.859 -13.993 1.00 37.09 99 ASN A N 1
ATOM 767 C CA . ASN A 1 99 ? -27.358 20.906 -14.777 1.00 37.09 99 ASN A CA 1
ATOM 768 C C . ASN A 1 99 ? -25.996 21.226 -14.149 1.00 37.09 99 ASN A C 1
ATOM 770 O O . ASN A 1 99 ? -25.946 21.816 -13.072 1.00 37.09 99 ASN A O 1
ATOM 774 N N . VAL A 1 100 ? -24.909 20.855 -14.821 1.00 37.16 100 VAL A N 1
ATOM 775 C CA . VAL A 1 100 ? -23.545 21.224 -14.432 1.00 37.16 100 VAL A CA 1
ATOM 776 C C . VAL A 1 100 ? -23.016 22.160 -15.517 1.00 37.16 100 VAL A C 1
ATOM 778 O O . VAL A 1 100 ? -22.902 21.781 -16.681 1.00 37.16 100 VAL A O 1
ATOM 781 N N . THR A 1 101 ? -22.757 23.417 -15.148 1.00 30.36 101 THR A N 1
ATOM 782 C CA . THR A 1 101 ? -21.876 24.334 -15.895 1.00 30.36 101 THR A CA 1
ATOM 783 C C . THR A 1 101 ? -20.606 23.591 -16.300 1.00 30.36 101 THR A C 1
ATOM 785 O O . THR A 1 101 ? -20.115 22.844 -15.459 1.00 30.36 101 THR A O 1
ATOM 788 N N . PRO A 1 102 ? -20.054 23.767 -17.518 1.00 30.72 102 PRO A N 1
ATOM 789 C CA . PRO A 1 102 ? -18.918 22.972 -17.964 1.00 30.72 102 PRO A CA 1
ATOM 790 C C . PRO A 1 102 ? -17.724 23.245 -17.047 1.00 30.72 102 PRO A C 1
ATOM 792 O O . PRO A 1 102 ? -17.048 24.267 -17.166 1.00 30.72 102 PRO A O 1
ATOM 795 N N . ALA A 1 103 ? -17.508 22.340 -16.095 1.00 32.09 103 ALA A N 1
ATOM 796 C CA . ALA A 1 103 ? -16.277 22.263 -15.345 1.00 32.09 103 ALA A CA 1
ATOM 797 C C . ALA A 1 103 ? -15.178 21.858 -16.341 1.00 32.09 103 ALA A C 1
ATOM 799 O O . ALA A 1 103 ? -15.431 21.047 -17.241 1.00 32.09 103 ALA A O 1
ATOM 800 N N . PRO A 1 104 ? -13.984 22.456 -16.253 1.00 31.56 104 PRO A N 1
ATOM 801 C CA . PRO A 1 104 ? -12.889 22.102 -17.137 1.00 31.56 104 PRO A CA 1
ATOM 802 C C . PRO A 1 104 ? -12.542 20.627 -16.923 1.00 31.56 104 PRO A C 1
ATOM 804 O O . PRO A 1 104 ? -12.155 20.251 -15.827 1.00 31.56 104 PRO A O 1
ATOM 807 N N . PHE A 1 105 ? -12.702 19.824 -17.980 1.00 29.52 105 PHE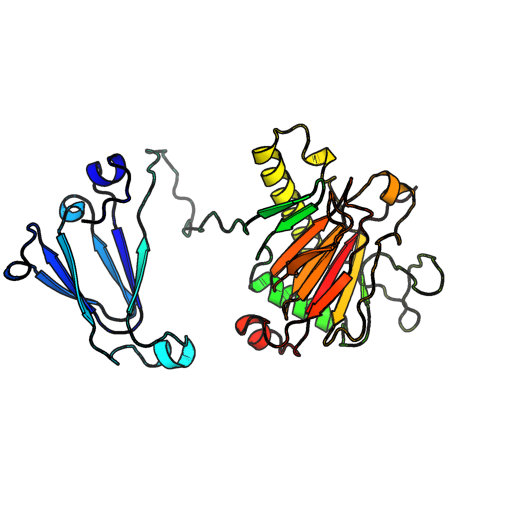 A N 1
ATOM 808 C CA . PHE A 1 105 ? -12.181 18.463 -18.133 1.00 29.52 105 PHE A CA 1
ATOM 809 C C . PHE A 1 105 ? -12.106 17.633 -16.841 1.00 29.52 105 PHE A C 1
ATOM 811 O O . PHE A 1 105 ? -11.021 17.399 -16.306 1.00 29.52 105 PHE A O 1
ATOM 818 N N . ASP A 1 106 ? -13.240 17.076 -16.418 1.00 27.80 106 ASP A N 1
ATOM 819 C CA . ASP A 1 106 ? -13.212 15.895 -15.558 1.00 27.80 106 ASP A CA 1
ATOM 820 C C . ASP A 1 106 ? -12.748 14.707 -16.403 1.00 27.80 106 ASP A C 1
ATOM 822 O O . ASP A 1 106 ? -13.505 14.008 -17.079 1.00 27.80 106 ASP A O 1
ATOM 826 N N . THR A 1 107 ? -11.434 14.515 -16.379 1.00 28.62 107 THR A N 1
ATOM 827 C CA . THR A 1 107 ? -10.815 13.203 -16.534 1.00 28.62 107 THR A CA 1
ATOM 828 C C . THR A 1 107 ? -11.645 12.234 -15.700 1.00 28.62 107 THR A C 1
ATOM 830 O O . THR A 1 107 ? -11.871 12.505 -14.523 1.00 28.62 107 THR A O 1
ATOM 833 N N . CYS A 1 108 ? -12.121 11.130 -16.279 1.00 24.36 108 CYS A N 1
ATOM 834 C CA . CYS A 1 108 ? -12.687 10.039 -15.495 1.00 24.36 108 CYS A CA 1
ATOM 835 C C . CYS A 1 108 ? -11.601 9.536 -14.535 1.00 24.36 108 CYS A C 1
ATOM 837 O O . CYS A 1 108 ? -10.813 8.656 -14.880 1.00 24.36 108 CYS A O 1
ATOM 839 N N . VAL A 1 109 ? -11.532 10.135 -13.348 1.00 29.64 109 VAL A N 1
ATOM 840 C CA . VAL A 1 109 ? -10.815 9.597 -12.210 1.00 29.64 109 VAL A CA 1
ATOM 841 C C . VAL A 1 109 ? -11.625 8.389 -11.781 1.00 29.64 109 VAL A C 1
ATOM 843 O O . VAL A 1 109 ? -12.808 8.461 -11.454 1.00 29.64 109 VAL A O 1
ATOM 846 N N . CYS A 1 110 ? -10.987 7.239 -11.889 1.00 26.05 110 CYS A N 1
ATOM 847 C CA . CYS A 1 110 ? -11.412 6.014 -11.258 1.00 26.05 110 CYS A CA 1
ATOM 848 C C . CYS A 1 110 ? -11.361 6.190 -9.731 1.00 26.05 110 CYS A C 1
ATOM 850 O O . CYS A 1 110 ? -10.407 5.769 -9.084 1.00 26.05 110 CYS A O 1
ATOM 852 N N . ASP A 1 111 ? -12.401 6.779 -9.150 1.00 32.06 111 ASP A N 1
ATOM 853 C CA . ASP A 1 111 ? -12.748 6.545 -7.747 1.00 32.06 111 ASP A CA 1
ATOM 854 C C . ASP A 1 111 ? -13.451 5.175 -7.724 1.00 32.06 111 ASP A C 1
ATOM 856 O O . ASP A 1 111 ? -14.551 5.007 -8.242 1.00 32.06 111 ASP A O 1
ATOM 860 N N . ASN A 1 112 ? -12.811 4.074 -7.338 1.00 33.84 112 ASN A N 1
ATOM 861 C CA . ASN A 1 112 ? -12.114 3.891 -6.080 1.00 33.84 112 ASN A CA 1
ATOM 862 C C . ASN A 1 112 ? -10.779 3.175 -6.274 1.00 33.84 112 ASN A C 1
ATOM 864 O O . ASN A 1 112 ? -10.707 1.950 -6.380 1.00 33.84 112 ASN A O 1
ATOM 868 N N . ASN A 1 113 ? -9.713 3.957 -6.183 1.00 37.41 113 ASN A N 1
ATOM 869 C CA . ASN A 1 113 ? -8.390 3.501 -5.786 1.00 37.41 113 ASN A CA 1
ATOM 870 C C . ASN A 1 113 ? -8.325 3.306 -4.255 1.00 37.41 113 ASN A C 1
ATOM 872 O O . ASN A 1 113 ? -7.314 3.615 -3.627 1.00 37.41 113 ASN A O 1
ATOM 876 N N . THR A 1 114 ? -9.415 2.856 -3.619 1.00 48.22 114 THR A N 1
ATOM 877 C CA . THR A 1 114 ? -9.380 2.510 -2.199 1.00 48.22 114 THR A CA 1
ATOM 878 C C . THR A 1 114 ? -8.609 1.201 -2.101 1.00 48.22 114 THR A C 1
ATOM 880 O O . THR A 1 114 ? -9.155 0.120 -2.329 1.00 48.22 114 THR A O 1
ATOM 883 N N . ALA A 1 115 ? -7.306 1.320 -1.846 1.00 52.38 115 ALA A N 1
ATOM 884 C CA . ALA A 1 115 ? -6.450 0.261 -1.326 1.00 52.38 115 ALA A CA 1
ATOM 885 C C . ALA A 1 115 ? -7.278 -0.705 -0.468 1.00 52.38 115 ALA A C 1
ATOM 887 O O . ALA A 1 115 ? -7.942 -0.214 0.440 1.00 52.38 115 ALA A O 1
ATOM 888 N N . PRO A 1 116 ? -7.321 -2.030 -0.719 1.00 73.94 116 PRO A N 1
ATOM 889 C CA . PRO A 1 116 ? -8.160 -2.907 0.085 1.00 73.94 116 PRO A CA 1
ATOM 890 C C . PRO A 1 116 ? -7.750 -2.805 1.560 1.00 73.94 116 PRO A C 1
ATOM 892 O O . PRO A 1 116 ? -6.684 -3.291 1.949 1.00 73.94 116 PRO A O 1
ATOM 895 N N . LEU A 1 117 ? -8.587 -2.135 2.360 1.00 82.81 117 LEU A N 1
ATOM 896 C CA . LEU A 1 117 ? -8.370 -1.956 3.789 1.00 82.81 117 LEU A CA 1
ATOM 897 C C . LEU A 1 117 ? -8.776 -3.229 4.525 1.00 82.81 117 LEU A C 1
ATOM 899 O O . LEU A 1 117 ? -9.848 -3.799 4.309 1.00 82.81 117 LEU A O 1
ATOM 903 N N . GLN A 1 118 ? -7.903 -3.677 5.418 1.00 87.25 118 GLN A N 1
ATOM 904 C CA . GLN A 1 118 ? -8.094 -4.865 6.231 1.00 87.25 118 GLN A CA 1
ATOM 905 C C . GLN A 1 118 ? -8.021 -4.483 7.704 1.00 87.25 118 GLN A C 1
ATOM 907 O O . GLN A 1 118 ? -7.041 -3.910 8.171 1.00 87.25 118 GLN A O 1
ATOM 912 N N . HIS A 1 119 ? -9.060 -4.841 8.454 1.00 89.06 119 HIS A N 1
ATOM 913 C CA . HIS A 1 119 ? -9.030 -4.794 9.915 1.00 89.06 119 HIS A CA 1
ATOM 914 C C . HIS A 1 119 ? -8.368 -6.072 10.421 1.00 89.06 119 HIS A C 1
ATOM 916 O O . HIS A 1 119 ? -8.925 -7.155 10.227 1.00 89.06 119 HIS A O 1
ATOM 922 N N . LEU A 1 120 ? -7.186 -5.958 11.025 1.00 85.88 120 LEU A N 1
ATOM 923 C CA . LEU A 1 120 ? -6.419 -7.118 11.487 1.00 85.88 120 LEU A CA 1
ATOM 924 C C . LEU A 1 120 ? -6.788 -7.501 12.923 1.00 85.88 120 LEU A C 1
ATOM 926 O O . LEU A 1 120 ? -6.940 -8.678 13.246 1.00 85.88 120 LEU A O 1
ATOM 930 N N . ARG A 1 121 ? -6.920 -6.495 13.790 1.00 85.31 121 ARG A N 1
ATOM 931 C CA . ARG A 1 121 ? -7.327 -6.595 15.199 1.00 85.31 121 ARG A CA 1
ATOM 932 C C . ARG A 1 121 ? -7.731 -5.202 15.698 1.00 85.31 121 ARG A C 1
ATOM 934 O O . ARG A 1 121 ? -7.441 -4.227 15.009 1.00 85.31 121 ARG A O 1
ATOM 941 N N . PRO A 1 122 ? -8.377 -5.078 16.871 1.00 86.25 122 PRO A N 1
ATOM 942 C CA . PRO A 1 122 ? -8.709 -3.773 17.428 1.00 86.25 122 PRO A CA 1
ATOM 943 C C . PRO A 1 122 ? -7.510 -2.816 17.473 1.00 86.25 122 PRO A C 1
ATOM 945 O O . PRO A 1 122 ? -6.470 -3.144 18.047 1.00 86.25 122 PRO A O 1
ATOM 948 N N . GLY A 1 123 ? -7.646 -1.659 16.834 1.00 87.12 123 GLY A N 1
ATOM 949 C CA . GLY A 1 123 ? -6.597 -0.648 16.722 1.00 87.12 123 GLY A CA 1
ATOM 950 C C . GLY A 1 123 ? -5.492 -0.994 15.729 1.00 87.12 123 GLY A C 1
ATOM 951 O O . GLY A 1 123 ? -4.416 -0.426 15.832 1.00 87.12 123 GLY A O 1
ATOM 952 N N . MET A 1 124 ? -5.703 -1.935 14.801 1.00 90.00 124 MET A N 1
ATOM 953 C CA . MET A 1 124 ? -4.717 -2.318 13.784 1.00 90.00 124 MET A CA 1
ATOM 954 C C . MET A 1 124 ? -5.363 -2.499 12.407 1.00 90.00 124 MET A C 1
ATOM 956 O O . MET A 1 124 ? -6.197 -3.390 12.203 1.00 90.00 124 MET A O 1
ATOM 960 N N . VAL A 1 125 ? -4.939 -1.675 11.450 1.00 92.12 125 VAL A N 1
ATOM 961 C CA . VAL A 1 125 ? -5.481 -1.610 10.088 1.00 92.12 125 VAL A CA 1
ATOM 962 C C . VAL A 1 125 ? -4.342 -1.694 9.074 1.00 92.12 125 VAL A C 1
ATOM 964 O O . VAL A 1 125 ? -3.290 -1.083 9.249 1.00 92.12 125 VAL A O 1
ATOM 967 N N . LEU A 1 126 ? -4.554 -2.464 8.011 1.00 94.12 126 LEU A N 1
ATOM 968 C CA . LEU A 1 126 ? -3.640 -2.597 6.881 1.00 94.12 126 LEU A CA 1
ATOM 969 C C . LEU A 1 126 ? -4.296 -2.030 5.622 1.00 94.12 126 LEU A C 1
ATOM 971 O O . LEU A 1 126 ? -5.361 -2.496 5.224 1.00 94.12 126 LEU A O 1
ATOM 975 N N . LEU A 1 127 ? -3.641 -1.067 4.981 1.00 93.88 127 LEU A N 1
ATOM 976 C CA . LEU A 1 127 ? -4.058 -0.460 3.725 1.00 93.88 127 LEU A CA 1
ATOM 977 C C . LEU A 1 127 ? -3.161 -1.008 2.609 1.00 93.88 127 LEU A C 1
ATOM 979 O O . LEU A 1 127 ? -2.009 -0.595 2.454 1.00 93.88 127 LEU A O 1
ATOM 983 N N . LYS A 1 128 ? -3.666 -1.985 1.850 1.00 90.69 128 LYS A N 1
ATOM 984 C CA . LYS A 1 128 ? -2.888 -2.652 0.794 1.00 90.69 128 LYS A CA 1
ATOM 985 C C . LYS A 1 128 ? -2.739 -1.755 -0.434 1.00 90.69 128 LYS A C 1
ATOM 987 O O . LYS A 1 128 ? -3.743 -1.332 -0.989 1.00 90.69 128 LYS A O 1
ATOM 992 N N . LYS A 1 129 ? -1.518 -1.541 -0.932 1.00 90.50 129 LYS A N 1
ATOM 993 C CA . LYS A 1 129 ? -1.236 -0.692 -2.113 1.00 90.50 129 LYS A CA 1
ATOM 994 C C . LYS A 1 129 ? -1.759 0.747 -1.982 1.00 90.50 129 LYS A C 1
ATOM 996 O O . LYS A 1 129 ? -2.164 1.349 -2.972 1.00 90.50 129 LYS A O 1
ATOM 1001 N N . PHE A 1 130 ? -1.749 1.287 -0.767 1.00 94.38 130 PHE A N 1
ATOM 1002 C CA . PHE A 1 130 ? -2.171 2.657 -0.483 1.00 94.38 130 PHE A CA 1
ATOM 1003 C C . PHE A 1 130 ? -1.259 3.704 -1.125 1.00 94.38 130 PHE A C 1
ATOM 1005 O O . PHE A 1 130 ? -1.741 4.652 -1.741 1.00 94.38 130 PHE A O 1
ATOM 1012 N N . LEU A 1 131 ? 0.061 3.517 -1.037 1.00 92.88 131 LEU A N 1
ATOM 1013 C CA . LEU A 1 131 ? 1.013 4.459 -1.625 1.00 92.88 131 LEU A CA 1
ATOM 1014 C C . LEU A 1 131 ? 1.008 4.316 -3.148 1.00 92.88 131 LEU A C 1
ATOM 1016 O O . LEU A 1 131 ? 1.289 3.235 -3.683 1.00 92.88 131 LEU A O 1
ATOM 1020 N N . LYS A 1 132 ? 0.741 5.410 -3.865 1.00 91.38 132 LYS A N 1
ATOM 1021 C CA . LYS A 1 132 ? 0.685 5.395 -5.332 1.00 91.38 132 LYS A CA 1
ATOM 1022 C C . LYS A 1 132 ? 2.082 5.208 -5.914 1.00 91.38 132 LYS A C 1
ATOM 1024 O O . LYS A 1 132 ? 3.093 5.470 -5.268 1.00 91.38 132 LYS A O 1
ATOM 1029 N N . ALA A 1 133 ? 2.152 4.785 -7.175 1.00 87.81 133 ALA A N 1
ATOM 1030 C CA . ALA A 1 133 ? 3.431 4.520 -7.832 1.00 87.81 133 ALA A CA 1
ATOM 1031 C C . ALA A 1 133 ? 4.375 5.739 -7.839 1.00 87.81 133 ALA A C 1
ATOM 1033 O O . ALA A 1 133 ? 5.575 5.588 -7.629 1.00 87.81 133 ALA A O 1
ATOM 1034 N N . ASN A 1 134 ? 3.838 6.947 -8.043 1.00 89.81 134 ASN A N 1
ATOM 1035 C CA . ASN A 1 134 ? 4.640 8.172 -8.003 1.00 89.81 134 ASN A CA 1
ATOM 1036 C C . ASN A 1 134 ? 5.110 8.500 -6.580 1.00 89.81 134 ASN A C 1
ATOM 1038 O O . ASN A 1 134 ? 6.291 8.785 -6.407 1.00 89.81 134 ASN A O 1
ATOM 1042 N N . ASP A 1 135 ? 4.236 8.359 -5.579 1.00 92.81 135 ASP A N 1
ATOM 1043 C CA . ASP A 1 135 ? 4.578 8.587 -4.169 1.00 92.81 135 ASP A CA 1
ATOM 1044 C C . ASP A 1 135 ? 5.684 7.627 -3.716 1.00 92.81 135 ASP A C 1
ATOM 1046 O O . ASP A 1 135 ? 6.646 8.039 -3.077 1.00 92.81 135 ASP A O 1
ATOM 1050 N N . GLN A 1 136 ? 5.611 6.350 -4.113 1.00 93.38 136 GLN A N 1
ATOM 1051 C CA . GLN A 1 136 ? 6.652 5.363 -3.813 1.00 93.38 136 GLN A CA 1
ATOM 1052 C C . GLN A 1 136 ? 8.016 5.767 -4.396 1.00 93.38 136 GLN A C 1
ATOM 1054 O O . GLN A 1 136 ? 9.030 5.686 -3.705 1.00 93.38 136 GLN A O 1
ATOM 1059 N N . VAL A 1 137 ? 8.052 6.232 -5.651 1.00 90.50 137 VAL A N 1
ATOM 1060 C CA . VAL A 1 137 ? 9.289 6.718 -6.292 1.00 90.50 137 VAL A CA 1
ATOM 1061 C C . VAL A 1 137 ? 9.822 7.963 -5.582 1.00 90.50 137 VAL A C 1
ATOM 1063 O O . VAL A 1 137 ? 11.030 8.079 -5.378 1.00 90.50 137 VAL A O 1
ATOM 1066 N N . GLU A 1 138 ? 8.945 8.893 -5.208 1.00 91.56 138 GLU A N 1
ATOM 1067 C CA . GLU A 1 138 ? 9.324 10.124 -4.518 1.00 91.56 138 GLU A CA 1
ATOM 1068 C C . GLU A 1 138 ? 9.872 9.851 -3.113 1.00 91.56 138 GLU A C 1
ATOM 1070 O O . GLU A 1 138 ? 10.945 10.354 -2.779 1.00 91.56 138 GLU A O 1
ATOM 1075 N N . ILE A 1 139 ? 9.217 8.977 -2.336 1.00 91.12 139 ILE A N 1
ATOM 1076 C CA . ILE A 1 139 ? 9.704 8.512 -1.028 1.00 91.12 139 ILE A CA 1
ATOM 1077 C C . ILE A 1 139 ? 11.118 7.954 -1.157 1.00 91.12 139 ILE A C 1
ATOM 1079 O O . ILE A 1 139 ? 12.009 8.360 -0.413 1.00 91.12 139 ILE A O 1
ATOM 1083 N N . PHE A 1 140 ? 11.354 7.074 -2.133 1.00 87.75 140 PHE A N 1
ATOM 1084 C CA . PHE A 1 140 ? 12.679 6.503 -2.346 1.00 87.75 140 PHE A CA 1
ATOM 1085 C C . PHE A 1 140 ? 13.734 7.551 -2.676 1.00 87.75 140 PHE A C 1
ATOM 1087 O O . PHE A 1 140 ? 14.806 7.544 -2.073 1.00 87.75 140 PHE A O 1
ATOM 1094 N N . LYS A 1 141 ? 13.435 8.466 -3.603 1.00 86.88 141 LYS A N 1
ATOM 1095 C CA . LYS A 1 141 ? 14.364 9.538 -3.981 1.00 86.88 141 LYS A CA 1
ATOM 1096 C C . LYS A 1 141 ? 14.688 10.444 -2.798 1.00 86.88 141 LYS A C 1
ATOM 1098 O O . LYS A 1 141 ? 15.848 10.793 -2.606 1.00 86.88 141 LYS A O 1
ATOM 1103 N N . LEU A 1 142 ? 13.692 10.784 -1.980 1.00 87.69 142 LEU A N 1
ATOM 1104 C CA . LEU A 1 142 ? 13.893 11.575 -0.767 1.00 87.69 142 LEU A CA 1
ATOM 1105 C C . LEU A 1 142 ? 14.761 10.831 0.250 1.00 87.69 142 LEU A C 1
ATOM 1107 O O . LEU A 1 142 ? 15.744 11.392 0.722 1.00 87.69 142 LEU A O 1
ATOM 1111 N N . CYS A 1 143 ? 14.464 9.563 0.546 1.00 83.69 143 CYS A N 1
ATOM 1112 C CA . CYS A 1 143 ? 15.280 8.757 1.456 1.00 83.69 143 CYS A CA 1
ATOM 1113 C C . CYS A 1 143 ? 16.724 8.601 0.954 1.00 83.69 143 CYS A C 1
ATOM 1115 O O . CYS A 1 143 ? 17.661 8.726 1.742 1.00 83.69 143 CYS A O 1
ATOM 1117 N N . HIS A 1 144 ? 16.916 8.396 -0.349 1.00 81.38 144 HIS A N 1
ATOM 1118 C CA . HIS A 1 144 ? 18.241 8.329 -0.959 1.00 81.38 144 HIS A CA 1
ATOM 1119 C C . HIS A 1 144 ? 19.006 9.653 -0.810 1.00 81.38 144 HIS A C 1
ATOM 1121 O O . HIS A 1 144 ? 20.140 9.659 -0.337 1.00 81.38 144 HIS A O 1
ATOM 1127 N N . ASN A 1 145 ? 18.365 10.786 -1.117 1.00 81.31 145 ASN A N 1
ATOM 1128 C CA . ASN A 1 145 ? 18.958 12.120 -0.967 1.00 81.31 145 ASN A CA 1
ATOM 1129 C C . ASN A 1 145 ? 19.286 12.470 0.494 1.00 81.31 145 ASN A C 1
ATOM 1131 O O . ASN A 1 145 ? 20.220 13.223 0.755 1.00 81.31 145 ASN A O 1
ATOM 1135 N N . LEU A 1 146 ? 18.537 11.912 1.447 1.00 74.69 146 LEU A N 1
ATOM 1136 C CA . LEU A 1 146 ? 18.789 12.040 2.884 1.00 74.69 146 LEU A CA 1
ATOM 1137 C C . LEU A 1 146 ? 19.927 11.128 3.385 1.00 74.69 146 LEU A C 1
ATOM 1139 O O . LEU A 1 146 ? 20.272 11.181 4.566 1.00 74.69 146 LEU A O 1
ATOM 1143 N N . GLY A 1 147 ? 20.524 10.317 2.505 1.00 69.19 147 GLY A N 1
ATOM 1144 C CA . GLY A 1 147 ? 21.673 9.465 2.810 1.00 69.19 147 GLY A CA 1
ATOM 1145 C C . GLY A 1 147 ? 21.317 8.096 3.390 1.00 69.19 147 GLY A C 1
ATOM 1146 O O . GLY A 1 147 ? 22.180 7.453 3.985 1.00 69.19 147 GLY A O 1
ATOM 1147 N N . VAL A 1 148 ? 20.071 7.630 3.239 1.00 65.50 148 VAL A N 1
ATOM 1148 C CA . VAL A 1 148 ? 19.670 6.287 3.687 1.00 65.50 148 VAL A CA 1
ATOM 1149 C C . VAL A 1 148 ? 20.381 5.234 2.833 1.00 65.50 148 VAL A C 1
ATOM 1151 O O . VAL A 1 148 ? 20.071 5.062 1.657 1.00 65.50 148 VAL A O 1
ATOM 1154 N N . ASN A 1 149 ? 21.319 4.510 3.445 1.00 60.53 149 ASN A N 1
ATOM 1155 C CA . ASN A 1 149 ? 22.089 3.428 2.829 1.00 60.53 149 ASN A CA 1
ATOM 1156 C C . ASN A 1 149 ? 21.908 2.113 3.608 1.00 60.53 149 ASN A C 1
ATOM 1158 O O . ASN A 1 149 ? 21.452 2.110 4.751 1.00 60.53 149 ASN A O 1
ATOM 1162 N N . ALA A 1 150 ? 22.305 0.987 3.004 1.00 52.56 150 ALA A N 1
ATOM 1163 C CA . ALA A 1 150 ? 21.960 -0.380 3.420 1.00 52.56 150 ALA A CA 1
ATOM 1164 C C . ALA A 1 150 ? 22.492 -0.901 4.775 1.00 52.56 150 ALA A C 1
ATOM 1166 O O . ALA A 1 150 ? 22.597 -2.112 4.965 1.00 52.56 150 ALA A O 1
ATOM 1167 N N . ARG A 1 151 ? 22.853 -0.030 5.720 1.00 47.16 151 ARG A N 1
ATOM 1168 C CA . ARG A 1 151 ? 23.361 -0.408 7.050 1.00 47.16 151 ARG A CA 1
ATOM 1169 C C . ARG A 1 151 ? 22.980 0.557 8.173 1.00 47.16 151 ARG A C 1
ATOM 1171 O O . ARG A 1 151 ? 23.397 0.333 9.306 1.00 47.16 151 ARG A O 1
ATOM 1178 N N . GLU A 1 152 ? 22.212 1.608 7.891 1.00 55.88 152 GLU A N 1
ATOM 1179 C CA . GLU A 1 152 ? 21.980 2.685 8.854 1.00 55.88 152 GLU A CA 1
ATOM 1180 C C . GLU A 1 152 ? 20.492 3.004 9.008 1.00 55.88 152 GLU A C 1
ATOM 1182 O O . GLU A 1 152 ? 19.742 3.140 8.043 1.00 55.88 152 GLU A O 1
ATOM 1187 N N . CYS A 1 153 ? 20.065 3.100 10.265 1.00 63.91 153 CYS A N 1
ATOM 1188 C CA . CYS A 1 153 ? 18.754 3.593 10.645 1.00 63.91 153 CYS A CA 1
ATOM 1189 C C . CYS A 1 153 ? 18.827 5.123 10.710 1.00 63.91 153 CYS A C 1
ATOM 1191 O O . CYS A 1 153 ? 19.592 5.661 11.512 1.00 63.91 153 CYS A O 1
ATOM 1193 N N . LEU A 1 154 ? 18.041 5.820 9.891 1.00 74.56 154 LEU A N 1
ATOM 1194 C CA . LEU A 1 154 ? 17.953 7.281 9.900 1.00 74.56 154 LEU A CA 1
ATOM 1195 C C . LEU A 1 154 ? 16.710 7.716 10.679 1.00 74.56 154 LEU A C 1
ATOM 1197 O O . LEU A 1 154 ? 15.640 7.140 10.514 1.00 74.56 154 LEU A O 1
ATOM 1201 N N . CYS A 1 155 ? 16.834 8.748 11.508 1.00 73.12 155 CYS A N 1
ATOM 1202 C CA . CYS A 1 155 ? 15.694 9.370 12.178 1.00 73.12 155 CYS A CA 1
ATOM 1203 C C . CYS A 1 155 ? 15.469 10.773 11.601 1.00 73.12 155 CYS A C 1
ATOM 1205 O O . CYS A 1 155 ? 16.413 11.559 11.518 1.00 73.12 155 CYS A O 1
ATOM 1207 N N . LEU A 1 156 ? 14.225 11.074 11.233 1.00 76.25 156 LEU A N 1
ATOM 1208 C CA . LEU A 1 156 ? 13.751 12.388 10.791 1.00 76.25 156 LEU A CA 1
ATOM 1209 C C . LEU A 1 156 ? 12.832 12.970 11.870 1.00 76.25 156 LEU A C 1
ATOM 1211 O O . LEU A 1 156 ? 12.114 12.220 12.539 1.00 76.25 156 LEU A O 1
ATOM 1215 N N . GLY A 1 157 ? 12.813 14.293 12.013 1.00 76.62 157 GLY A N 1
ATOM 1216 C CA . GLY A 1 157 ? 11.961 14.971 12.995 1.00 76.62 157 GLY A CA 1
ATOM 1217 C C . GLY A 1 157 ? 12.644 15.060 14.355 1.00 76.62 157 GLY A C 1
ATOM 1218 O O . GLY A 1 157 ? 13.638 15.755 14.455 1.00 76.62 157 GLY A O 1
ATOM 1219 N N . LYS A 1 158 ? 12.167 14.372 15.396 1.00 68.44 158 LYS A N 1
ATOM 1220 C CA . LYS A 1 158 ? 12.821 14.268 16.716 1.00 68.44 158 LYS A CA 1
ATOM 1221 C C . LYS A 1 158 ? 13.671 13.004 16.827 1.00 68.44 158 LYS A C 1
ATOM 1223 O O . LYS A 1 158 ? 13.317 11.951 16.304 1.00 68.44 158 LYS A O 1
ATOM 1228 N N . LYS A 1 159 ? 14.829 13.090 17.495 1.00 59.00 159 LYS A N 1
ATOM 1229 C CA . LYS A 1 159 ? 15.780 11.967 17.582 1.00 59.00 159 LYS A CA 1
ATOM 1230 C C . LYS A 1 159 ? 15.389 10.951 18.661 1.00 59.00 159 LYS A C 1
ATOM 1232 O O . LYS A 1 159 ? 15.317 11.312 19.829 1.00 59.00 159 LYS A O 1
ATOM 1237 N N . CYS A 1 160 ? 15.334 9.667 18.295 1.00 48.88 160 CYS A N 1
ATOM 1238 C CA . CYS A 1 160 ? 15.551 8.536 19.205 1.00 48.88 160 CYS A CA 1
ATOM 1239 C C . CYS A 1 160 ? 17.059 8.212 19.257 1.00 48.88 160 CYS A C 1
ATOM 1241 O O . CYS A 1 160 ? 17.643 7.789 18.256 1.00 48.88 160 CYS A O 1
ATOM 1243 N N . ASN A 1 161 ? 17.731 8.451 20.391 1.00 45.38 161 ASN A N 1
ATOM 1244 C CA . ASN A 1 161 ? 19.143 8.096 20.564 1.00 45.38 161 ASN A CA 1
ATOM 1245 C C . ASN A 1 161 ? 19.266 6.659 21.092 1.00 45.38 161 ASN A C 1
ATOM 1247 O O . ASN A 1 161 ? 19.021 6.400 22.268 1.00 45.38 161 ASN A O 1
ATOM 1251 N N . GLN A 1 162 ? 19.696 5.736 20.232 1.00 38.72 162 GLN A N 1
ATOM 1252 C CA . GLN A 1 162 ? 19.790 4.294 20.516 1.00 38.72 162 GLN A CA 1
ATOM 1253 C C . GLN A 1 162 ? 20.779 3.897 21.637 1.00 38.72 162 GLN A C 1
ATOM 1255 O O . GLN A 1 162 ? 20.797 2.740 22.043 1.00 38.72 162 GLN A O 1
ATOM 1260 N N . TYR A 1 163 ? 21.575 4.838 22.160 1.00 38.88 163 TYR A N 1
ATOM 1261 C CA . TYR A 1 163 ? 22.546 4.594 23.238 1.00 38.88 163 TYR A CA 1
ATOM 1262 C C . TYR A 1 163 ? 22.232 5.298 24.564 1.00 38.88 163 TYR A C 1
ATOM 1264 O O . TYR A 1 163 ? 22.841 4.952 25.572 1.00 38.88 163 TYR A O 1
ATOM 1272 N N . SER A 1 164 ? 21.331 6.287 24.596 1.00 37.97 164 SER A N 1
ATOM 1273 C CA . SER A 1 164 ? 21.157 7.133 25.791 1.00 37.97 164 SER A CA 1
ATOM 1274 C C . SER A 1 164 ? 19.730 7.255 26.309 1.00 37.97 164 SER A C 1
ATOM 1276 O O . SER A 1 164 ? 19.544 7.948 27.305 1.00 37.97 164 SER A O 1
ATOM 1278 N N . ASN A 1 165 ? 18.724 6.638 25.669 1.00 37.44 165 ASN A N 1
ATOM 1279 C CA . ASN A 1 165 ? 17.310 6.853 26.026 1.00 37.44 165 ASN A CA 1
ATOM 1280 C C . ASN A 1 165 ? 16.946 8.352 26.156 1.00 37.44 165 ASN A C 1
ATOM 1282 O O . ASN A 1 165 ? 16.030 8.718 26.888 1.00 37.44 165 ASN A O 1
ATOM 1286 N N . SER A 1 166 ? 17.677 9.238 25.470 1.00 37.25 166 SER A N 1
ATOM 1287 C CA . SER A 1 166 ? 17.477 10.682 25.555 1.00 37.25 166 SER A CA 1
ATOM 1288 C C . SER A 1 166 ? 17.372 11.310 24.172 1.00 37.25 166 SER A C 1
ATOM 1290 O O . SER A 1 166 ? 18.126 10.993 23.249 1.00 37.25 166 SER A O 1
ATOM 1292 N N . TYR A 1 167 ? 16.381 12.185 24.050 1.00 48.06 167 TYR A N 1
ATOM 1293 C CA . TYR A 1 167 ? 16.053 12.949 22.856 1.00 48.06 167 TYR A CA 1
ATOM 1294 C C . TYR A 1 167 ? 17.004 14.151 22.764 1.00 48.06 167 TYR A C 1
ATOM 1296 O O . TYR A 1 167 ? 17.296 14.783 23.779 1.00 48.06 167 TYR A O 1
ATOM 1304 N N . GLY A 1 168 ? 17.523 14.449 21.574 1.00 44.72 168 GLY A N 1
ATOM 1305 C CA . GLY A 1 168 ? 18.417 15.590 21.363 1.00 44.72 168 GLY A CA 1
ATOM 1306 C C . GLY A 1 168 ? 18.433 16.053 19.909 1.00 44.72 168 GLY A C 1
ATOM 1307 O O . GLY A 1 168 ? 18.325 15.229 19.002 1.00 44.72 168 GLY A O 1
ATOM 1308 N N . ASP A 1 169 ? 18.595 17.361 19.717 1.00 46.62 169 ASP A N 1
ATOM 1309 C CA . ASP A 1 169 ? 18.244 18.094 18.489 1.00 46.62 169 ASP A CA 1
ATOM 1310 C C . ASP A 1 169 ? 19.315 18.087 17.371 1.00 46.62 169 ASP A C 1
ATOM 1312 O O . ASP A 1 169 ? 19.175 18.802 16.383 1.00 46.62 169 ASP A O 1
ATOM 1316 N N . MET A 1 170 ? 20.428 17.343 17.505 1.00 48.72 170 MET A N 1
ATOM 1317 C CA . MET A 1 170 ? 21.577 17.474 16.581 1.00 48.72 170 MET A CA 1
ATOM 1318 C C . MET A 1 170 ? 22.270 16.149 16.195 1.00 48.72 170 MET A C 1
ATOM 1320 O O . MET A 1 170 ? 22.480 15.252 17.024 1.00 48.72 170 MET A O 1
ATOM 1324 N N . ARG A 1 171 ? 22.686 16.042 14.917 1.00 49.75 171 ARG A N 1
ATOM 1325 C CA . ARG A 1 171 ? 23.590 14.992 14.398 1.00 49.75 171 ARG A CA 1
ATOM 1326 C C . ARG A 1 171 ? 25.046 15.271 14.841 1.00 49.75 171 ARG A C 1
ATOM 1328 O O . ARG A 1 171 ? 25.500 16.398 14.675 1.00 49.75 171 ARG A O 1
ATOM 1335 N N . PRO A 1 172 ? 25.814 14.280 15.355 1.00 39.56 172 PRO A N 1
ATOM 1336 C CA . PRO A 1 172 ? 27.161 14.506 15.910 1.00 39.56 172 PRO A CA 1
ATOM 1337 C C . PRO A 1 172 ? 28.220 15.007 14.917 1.00 39.56 172 PRO A C 1
ATOM 1339 O O . PRO A 1 172 ? 29.238 15.537 15.346 1.00 39.56 172 PRO A O 1
ATOM 1342 N N . PHE A 1 173 ? 28.014 14.792 13.614 1.00 46.31 173 PHE A N 1
ATOM 1343 C CA . PHE A 1 173 ? 29.015 15.076 12.581 1.00 46.31 173 PHE A CA 1
ATOM 1344 C C . PHE A 1 173 ? 28.767 16.401 11.835 1.00 46.31 173 PHE A C 1
ATOM 1346 O O . PHE A 1 173 ? 29.734 17.046 11.442 1.00 46.31 173 PHE A O 1
ATOM 1353 N N . ASP A 1 174 ? 27.509 16.829 11.669 1.00 51.78 174 ASP A N 1
ATOM 1354 C CA . ASP A 1 174 ? 27.157 18.029 10.891 1.00 51.78 174 ASP A CA 1
ATOM 1355 C C . ASP A 1 174 ? 26.118 18.953 11.557 1.00 51.78 174 ASP A C 1
ATOM 1357 O O . ASP A 1 174 ? 25.772 19.987 10.993 1.00 51.78 174 ASP A O 1
ATOM 1361 N N . GLY A 1 175 ? 25.612 18.613 12.748 1.00 51.31 175 GLY A N 1
ATOM 1362 C CA . GLY A 1 175 ? 24.728 19.476 13.540 1.00 51.31 175 GLY A CA 1
ATOM 1363 C C . GLY A 1 175 ? 23.322 19.715 12.973 1.00 51.31 175 GLY A C 1
ATOM 1364 O O . GLY A 1 175 ? 22.504 20.314 13.660 1.00 51.31 175 GLY A O 1
ATOM 1365 N N . ALA A 1 176 ? 22.996 19.236 11.770 1.00 50.91 176 ALA A N 1
ATOM 1366 C CA . ALA A 1 176 ? 21.678 19.423 11.158 1.00 50.91 176 ALA A CA 1
ATOM 1367 C C . ALA A 1 176 ? 20.755 18.235 11.470 1.00 50.91 176 ALA A C 1
ATOM 1369 O O . ALA A 1 176 ? 21.219 17.102 11.483 1.00 50.91 176 ALA A O 1
ATOM 1370 N N . GLN A 1 177 ? 19.455 18.448 11.677 1.00 58.72 177 GLN A N 1
ATOM 1371 C CA . GLN A 1 177 ? 18.458 17.375 11.734 1.00 58.72 177 GLN A CA 1
ATOM 1372 C C . GLN A 1 177 ? 17.490 17.544 10.558 1.00 58.72 177 GLN A C 1
ATOM 1374 O O . GLN A 1 177 ? 16.885 18.608 10.440 1.00 58.72 177 GLN A O 1
ATOM 1379 N N . PRO A 1 178 ? 17.354 16.553 9.658 1.00 68.56 178 PRO A N 1
ATOM 1380 C CA . PRO A 1 178 ? 16.355 16.643 8.606 1.00 68.56 178 PRO A CA 1
ATOM 1381 C C . PRO A 1 178 ? 14.960 16.554 9.233 1.00 68.56 178 PRO A C 1
ATOM 1383 O O . PRO A 1 178 ? 14.638 15.595 9.944 1.00 68.56 178 PRO A O 1
ATOM 1386 N N . ASP A 1 179 ? 14.145 17.576 8.984 1.00 81.44 179 ASP A N 1
ATOM 1387 C CA . ASP A 1 179 ? 12.724 17.546 9.312 1.00 81.44 179 ASP A CA 1
ATOM 1388 C C . ASP A 1 179 ? 12.023 16.454 8.485 1.00 81.44 179 ASP A C 1
ATOM 1390 O O . ASP A 1 179 ? 12.534 16.000 7.455 1.00 81.44 179 ASP A O 1
ATOM 1394 N N . ILE A 1 180 ? 10.856 16.006 8.940 1.00 85.81 180 ILE A N 1
ATOM 1395 C CA . ILE A 1 180 ? 10.034 15.065 8.181 1.00 85.81 180 ILE A CA 1
ATOM 1396 C C . ILE A 1 180 ? 9.511 15.797 6.935 1.00 85.81 180 ILE A C 1
ATOM 1398 O O . ILE A 1 180 ? 8.817 16.803 7.092 1.00 85.81 180 ILE A O 1
ATOM 1402 N N . PRO A 1 181 ? 9.786 15.305 5.710 1.00 89.88 181 PRO A N 1
ATOM 1403 C CA . PRO A 1 181 ? 9.243 15.893 4.491 1.00 89.88 18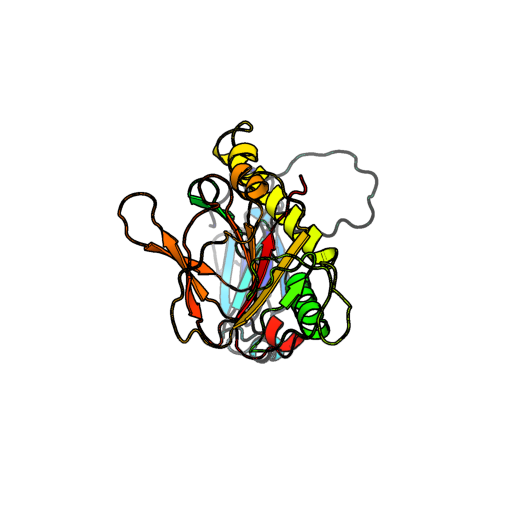1 PRO A CA 1
ATOM 1404 C C . PRO A 1 181 ? 7.719 16.039 4.549 1.00 89.88 181 PRO A C 1
ATOM 1406 O O . PRO A 1 181 ? 7.020 15.104 4.939 1.00 89.88 181 PRO A O 1
ATOM 1409 N N . GLU A 1 182 ? 7.193 17.181 4.103 1.00 90.50 182 GLU A N 1
ATOM 1410 C CA . GLU A 1 182 ? 5.749 17.473 4.144 1.00 90.50 182 GLU A CA 1
ATOM 1411 C C . GLU A 1 182 ? 4.909 16.435 3.391 1.00 90.50 182 GLU A C 1
ATOM 1413 O O . GLU A 1 182 ? 3.830 16.058 3.844 1.00 90.50 182 GLU A O 1
ATOM 1418 N N . ILE A 1 183 ? 5.436 15.881 2.294 1.00 92.50 183 ILE A N 1
ATOM 1419 C CA . ILE A 1 183 ? 4.781 14.775 1.587 1.00 92.50 183 ILE A CA 1
ATOM 1420 C C . ILE A 1 183 ? 4.607 13.537 2.478 1.00 92.50 183 ILE A C 1
ATOM 1422 O O . ILE A 1 183 ? 3.577 12.877 2.404 1.00 92.50 183 ILE A O 1
ATOM 1426 N N . PHE A 1 184 ? 5.560 13.231 3.364 1.00 93.94 184 PHE A N 1
ATOM 1427 C CA . PHE A 1 184 ? 5.417 12.102 4.283 1.00 93.94 184 PHE A CA 1
ATOM 1428 C C . PHE A 1 184 ? 4.344 12.382 5.333 1.00 93.94 184 PHE A C 1
ATOM 1430 O O . PHE A 1 184 ? 3.529 11.503 5.601 1.00 93.94 184 PHE A O 1
ATOM 1437 N N . LYS A 1 185 ? 4.313 13.601 5.896 1.00 91.94 185 LYS A N 1
ATOM 1438 C CA . LYS A 1 185 ? 3.280 14.012 6.863 1.00 91.94 185 LYS A CA 1
ATOM 1439 C C . LYS A 1 185 ? 1.885 13.904 6.243 1.00 91.94 185 LYS A C 1
ATOM 1441 O O . LYS A 1 185 ? 1.008 13.293 6.846 1.00 91.94 185 LYS A O 1
ATOM 1446 N N . LYS A 1 186 ? 1.724 14.393 5.011 1.00 93.81 186 LYS A N 1
ATOM 1447 C CA . LYS A 1 186 ? 0.470 14.305 4.258 1.00 93.81 186 LYS A CA 1
ATOM 1448 C C . LYS A 1 186 ? 0.033 12.860 4.008 1.00 93.81 186 LYS A C 1
ATOM 1450 O O . LYS A 1 186 ? -1.108 12.515 4.268 1.00 93.81 186 LYS A O 1
ATOM 1455 N N . LEU A 1 187 ? 0.941 11.987 3.568 1.00 95.12 187 LEU A N 1
ATOM 1456 C CA . LEU A 1 187 ? 0.610 10.573 3.340 1.00 95.12 187 LEU A CA 1
ATOM 1457 C C . LEU A 1 187 ? 0.197 9.844 4.629 1.00 95.12 187 LEU A C 1
ATOM 1459 O O . LEU A 1 187 ? -0.592 8.904 4.574 1.00 95.12 187 LEU A O 1
ATOM 1463 N N . VAL A 1 188 ? 0.735 10.252 5.784 1.00 94.50 188 VAL A N 1
ATOM 1464 C CA . VAL A 1 188 ? 0.309 9.736 7.094 1.00 94.50 188 VAL A CA 1
ATOM 1465 C C . VAL A 1 188 ? -1.102 10.217 7.438 1.00 94.50 188 VAL A C 1
ATOM 1467 O O . VAL A 1 188 ? -1.915 9.407 7.877 1.00 94.50 188 VAL A O 1
ATOM 1470 N N . GLU A 1 189 ? -1.391 11.502 7.225 1.00 93.38 189 GLU A N 1
ATOM 1471 C CA . GLU A 1 189 ? -2.722 12.090 7.424 1.00 93.38 189 GLU A CA 1
ATOM 1472 C C . GLU A 1 189 ? -3.773 11.384 6.554 1.00 93.38 189 GLU A C 1
ATOM 1474 O O . GLU A 1 189 ? -4.733 10.832 7.095 1.00 93.38 189 GLU A O 1
ATOM 1479 N N . ASP A 1 190 ? -3.511 11.262 5.248 1.00 93.38 190 ASP A N 1
ATOM 1480 C CA . ASP A 1 190 ? -4.385 10.577 4.288 1.00 93.38 190 ASP A CA 1
ATOM 1481 C C . ASP A 1 190 ? -4.646 9.109 4.703 1.00 93.38 190 ASP A C 1
ATOM 1483 O O . ASP A 1 190 ? -5.755 8.587 4.567 1.00 93.38 190 ASP A O 1
ATOM 1487 N N . ALA A 1 191 ? -3.628 8.406 5.222 1.00 94.12 191 ALA A N 1
ATOM 1488 C CA . ALA A 1 191 ? -3.759 7.008 5.644 1.00 94.12 191 ALA A CA 1
ATOM 1489 C C . ALA A 1 191 ? -4.616 6.846 6.912 1.00 94.12 191 ALA A C 1
ATOM 1491 O O . ALA A 1 191 ? -5.333 5.849 7.060 1.00 94.12 191 ALA A O 1
ATOM 1492 N N . ILE A 1 192 ? -4.543 7.809 7.833 1.00 91.38 192 ILE A N 1
ATOM 1493 C CA . ILE A 1 192 ? -5.373 7.833 9.040 1.00 91.38 192 ILE A CA 1
ATOM 1494 C C . ILE A 1 192 ? -6.817 8.150 8.686 1.00 91.38 192 ILE A C 1
ATOM 1496 O O . ILE A 1 192 ? -7.703 7.425 9.134 1.00 91.38 192 ILE A O 1
ATOM 1500 N N . GLU A 1 193 ? -7.048 9.160 7.848 1.00 91.81 193 GLU A N 1
ATOM 1501 C CA . GLU A 1 193 ? -8.386 9.536 7.392 1.00 91.81 193 GLU A CA 1
ATOM 1502 C C . GLU A 1 193 ? -9.075 8.357 6.688 1.00 91.81 193 GLU A C 1
ATOM 1504 O O . GLU A 1 193 ? -10.161 7.937 7.095 1.00 91.81 193 GLU A O 1
ATOM 1509 N N . ALA A 1 194 ? -8.387 7.703 5.744 1.00 91.06 194 ALA A N 1
ATOM 1510 C CA . ALA A 1 194 ? -8.900 6.504 5.076 1.00 91.06 194 ALA A CA 1
ATOM 1511 C C . ALA A 1 194 ? -9.206 5.354 6.058 1.00 91.06 194 ALA A C 1
ATOM 1513 O O . ALA A 1 194 ? -10.149 4.580 5.865 1.00 91.06 194 ALA A O 1
ATOM 1514 N N . SER A 1 195 ? -8.418 5.229 7.130 1.00 90.19 195 SER A N 1
ATOM 1515 C CA . SER A 1 195 ? -8.658 4.229 8.175 1.00 90.19 195 SER A CA 1
ATOM 1516 C C . SER A 1 195 ? -9.869 4.573 9.039 1.00 90.19 195 SER A C 1
ATOM 1518 O O . SER A 1 195 ? -10.617 3.667 9.409 1.00 90.19 195 SER A O 1
ATOM 1520 N N . HIS A 1 196 ? -10.091 5.853 9.348 1.00 89.56 196 HIS A N 1
ATOM 1521 C CA . HIS A 1 196 ? -11.279 6.312 10.068 1.00 89.56 196 HIS A CA 1
ATOM 1522 C C . HIS A 1 196 ? -12.541 6.032 9.267 1.00 89.56 196 HIS A C 1
ATOM 1524 O O . HIS A 1 196 ? -13.418 5.339 9.781 1.00 89.56 196 HIS A O 1
ATOM 1530 N N . GLU A 1 197 ? -12.591 6.443 7.998 1.00 88.50 197 GLU A N 1
ATOM 1531 C CA . GLU A 1 197 ? -13.734 6.176 7.116 1.00 88.50 197 GLU A CA 1
ATOM 1532 C C . GLU A 1 197 ? -14.072 4.677 7.061 1.00 88.50 197 GLU A C 1
ATOM 1534 O O . GLU A 1 197 ? -15.231 4.270 7.190 1.00 88.50 197 GLU A O 1
ATOM 1539 N N . PHE A 1 198 ? -13.048 3.828 6.931 1.00 86.44 198 PHE A N 1
ATOM 1540 C CA . PHE A 1 198 ? -13.211 2.377 6.916 1.00 86.44 198 PHE A CA 1
ATOM 1541 C C . PHE A 1 198 ? -13.749 1.811 8.239 1.00 86.44 198 PHE A C 1
ATOM 1543 O O . PHE A 1 198 ? -14.614 0.928 8.234 1.00 86.44 198 PHE A O 1
ATOM 1550 N N . LEU A 1 199 ? -13.257 2.294 9.383 1.00 83.94 199 LEU A N 1
ATOM 1551 C CA . LEU A 1 199 ? -13.711 1.840 10.701 1.00 83.94 199 LEU A CA 1
ATOM 1552 C C . LEU A 1 199 ? -15.144 2.300 11.004 1.00 83.94 199 LEU A C 1
ATOM 1554 O O . LEU A 1 199 ? -15.935 1.520 11.547 1.00 83.94 199 LEU A O 1
ATOM 1558 N N . GLU A 1 200 ? -15.506 3.522 10.611 1.00 84.62 200 GLU A N 1
ATOM 1559 C CA . GLU A 1 200 ? -16.853 4.073 10.784 1.00 84.62 200 GLU A CA 1
ATOM 1560 C C . GLU A 1 200 ? -17.901 3.271 10.012 1.00 84.62 200 GLU A C 1
ATOM 1562 O O . GLU A 1 200 ? -18.928 2.886 10.581 1.00 84.62 200 GLU A O 1
ATOM 1567 N N . GLN A 1 201 ? -17.610 2.926 8.752 1.00 80.88 201 GLN A N 1
ATOM 1568 C CA . GLN A 1 201 ? -18.477 2.075 7.928 1.00 80.88 201 GLN A CA 1
ATOM 1569 C C . GLN A 1 201 ? -18.722 0.699 8.558 1.00 80.88 201 GLN A C 1
ATOM 1571 O O . GLN A 1 201 ? -19.758 0.073 8.327 1.00 80.88 201 GLN A O 1
ATOM 1576 N N . ARG A 1 202 ? -17.772 0.210 9.360 1.00 73.06 202 ARG A N 1
ATOM 1577 C CA . ARG A 1 202 ? -17.795 -1.145 9.905 1.00 73.06 202 ARG A CA 1
ATOM 1578 C C . ARG A 1 202 ? -18.491 -1.255 11.264 1.00 73.06 202 ARG A C 1
ATOM 1580 O O . ARG A 1 202 ? -19.000 -2.331 11.580 1.00 73.06 202 ARG A O 1
ATOM 1587 N N . ARG A 1 203 ? -18.481 -0.200 12.092 1.00 63.91 203 ARG A N 1
ATOM 1588 C CA . ARG A 1 203 ? -18.960 -0.256 13.494 1.00 63.91 203 ARG A CA 1
ATOM 1589 C C . ARG A 1 203 ? -19.829 0.923 13.956 1.00 63.91 203 ARG A C 1
ATOM 1591 O O . ARG A 1 203 ? -20.261 0.905 15.108 1.00 63.91 203 ARG A O 1
ATOM 1598 N N . GLY A 1 204 ? -20.121 1.899 13.095 1.00 56.06 204 GLY A N 1
ATOM 1599 C CA . GLY A 1 204 ? -20.776 3.148 13.492 1.00 56.06 204 GLY A CA 1
ATOM 1600 C C . GLY A 1 204 ? -19.785 4.155 14.093 1.00 56.06 204 GLY A C 1
ATOM 1601 O O . GLY A 1 204 ? -18.763 3.785 14.672 1.00 56.06 204 GLY A O 1
ATOM 1602 N N . THR A 1 205 ? -20.092 5.443 13.937 1.00 50.50 205 THR A N 1
ATOM 1603 C CA . THR A 1 205 ? -19.205 6.613 14.117 1.00 50.50 205 THR A CA 1
ATOM 1604 C C . THR A 1 205 ? -18.521 6.744 15.483 1.00 50.50 205 THR A C 1
ATOM 1606 O O . THR A 1 205 ? -17.473 7.369 15.586 1.00 50.50 205 THR A O 1
ATOM 1609 N N . SER A 1 206 ? -19.053 6.154 16.556 1.00 53.97 206 SER A N 1
ATOM 1610 C CA . SER A 1 206 ? -18.563 6.423 17.917 1.00 53.97 206 SER A CA 1
ATOM 1611 C C . SER A 1 206 ? -17.281 5.681 18.324 1.00 53.97 206 SER A C 1
ATOM 1613 O O . SER A 1 206 ? -16.779 5.932 19.415 1.00 53.97 206 SER A O 1
ATOM 1615 N N . ASN A 1 207 ? -16.747 4.774 17.494 1.00 64.19 207 ASN A N 1
ATOM 1616 C CA . ASN A 1 207 ? -15.615 3.914 17.878 1.00 64.19 207 ASN A CA 1
ATOM 1617 C C . ASN A 1 207 ? -14.327 4.123 17.063 1.00 64.19 207 ASN A C 1
ATOM 1619 O O . ASN A 1 207 ? -13.270 3.705 17.528 1.00 64.19 207 ASN A O 1
ATOM 1623 N N . ALA A 1 208 ? -14.372 4.767 15.891 1.00 72.50 208 ALA A N 1
ATOM 1624 C CA . ALA A 1 208 ? -13.206 4.863 15.003 1.00 72.50 208 ALA A CA 1
ATOM 1625 C C . ALA A 1 208 ? -12.056 5.684 15.614 1.00 72.50 208 ALA A C 1
ATOM 1627 O O . ALA A 1 208 ? -10.926 5.208 15.659 1.00 72.50 208 ALA A O 1
ATOM 1628 N N . LEU A 1 209 ? -12.358 6.861 16.173 1.00 74.00 209 LEU A N 1
ATOM 1629 C CA . LEU A 1 209 ? -11.370 7.731 16.833 1.00 74.00 209 LEU A CA 1
ATOM 1630 C C . LEU A 1 209 ? -10.816 7.146 18.141 1.00 74.00 209 LEU A C 1
ATOM 1632 O O . LEU A 1 209 ? -9.708 7.476 18.552 1.00 74.00 209 LEU A O 1
ATOM 1636 N N . VAL A 1 210 ? -11.593 6.286 18.806 1.00 74.38 210 VAL A N 1
ATOM 1637 C CA . VAL A 1 210 ? -11.149 5.553 20.003 1.00 74.38 210 VAL A CA 1
ATOM 1638 C C . VAL A 1 210 ? -10.196 4.428 19.602 1.00 74.38 210 VAL A C 1
ATOM 1640 O O . VAL A 1 210 ? -9.216 4.142 20.287 1.00 74.38 210 VAL A O 1
ATOM 1643 N N . GLU A 1 211 ? -10.489 3.776 18.482 1.00 79.12 211 GLU A N 1
ATOM 1644 C CA . GLU A 1 211 ? -9.716 2.651 17.980 1.00 79.12 211 GLU A CA 1
ATOM 1645 C C . GLU A 1 211 ? -8.406 3.085 17.308 1.00 79.12 211 GLU A C 1
ATOM 1647 O O . GLU A 1 211 ? -7.388 2.415 17.474 1.00 79.12 211 GLU A O 1
ATOM 1652 N N . LEU A 1 212 ? -8.417 4.211 16.595 1.00 85.00 212 LEU A N 1
ATOM 1653 C CA . LEU A 1 212 ? -7.241 4.853 16.019 1.00 85.00 212 LEU A CA 1
ATOM 1654 C C . LEU A 1 212 ? -7.312 6.366 16.275 1.00 85.00 212 LEU A C 1
ATOM 1656 O O . LEU A 1 212 ? -8.005 7.071 15.547 1.00 85.00 212 LEU A O 1
ATOM 1660 N N . PRO A 1 213 ? -6.605 6.898 17.282 1.00 85.31 213 PRO A N 1
ATOM 1661 C CA . PRO A 1 213 ? -6.520 8.337 17.498 1.00 85.31 213 PRO A CA 1
ATOM 1662 C C . PRO A 1 213 ? -5.881 9.046 16.292 1.00 85.31 213 PRO A C 1
ATOM 1664 O O . PRO A 1 213 ? -5.037 8.449 15.621 1.00 85.31 213 PRO A O 1
ATOM 1667 N N . PRO A 1 214 ? -6.227 10.315 16.013 1.00 86.12 214 PRO A N 1
ATOM 1668 C CA . PRO A 1 214 ? -5.507 11.098 15.014 1.00 86.12 214 PRO A CA 1
ATOM 1669 C C . PRO A 1 214 ? -4.035 11.260 15.415 1.00 86.12 214 PRO A C 1
ATOM 1671 O O . PRO A 1 214 ? -3.698 11.222 16.604 1.00 86.12 214 PRO A O 1
ATOM 1674 N N . MET A 1 215 ? -3.158 11.475 14.432 1.00 83.75 215 MET A N 1
ATOM 1675 C CA . MET A 1 215 ? -1.745 11.741 14.693 1.00 83.75 215 MET A CA 1
ATOM 1676 C C . MET A 1 215 ? -1.188 12.837 13.789 1.00 83.75 215 MET A C 1
ATOM 1678 O O . MET A 1 215 ? -1.557 12.955 12.625 1.00 83.75 215 MET A O 1
ATOM 1682 N N . SER A 1 216 ? -0.228 13.580 14.323 1.00 86.38 216 SER A N 1
ATOM 1683 C CA . SER A 1 216 ? 0.634 14.494 13.580 1.00 86.38 216 SER A CA 1
ATOM 1684 C C . SER A 1 216 ? 2.076 14.058 13.839 1.00 86.38 216 SER A C 1
ATOM 1686 O O . SER A 1 216 ? 2.587 14.299 14.937 1.00 86.38 216 SER A O 1
ATOM 1688 N N . PRO A 1 217 ? 2.720 13.339 12.903 1.00 87.19 217 PRO A N 1
ATOM 1689 C CA . PRO A 1 217 ? 4.026 12.753 13.160 1.00 87.19 217 PRO A CA 1
ATOM 1690 C C . PRO A 1 217 ? 5.098 13.831 13.305 1.00 87.19 217 PRO A C 1
ATOM 1692 O O . PRO A 1 217 ? 5.256 14.691 12.441 1.00 87.19 217 PRO A O 1
ATOM 1695 N N . ASP A 1 218 ? 5.879 13.729 14.372 1.00 83.69 218 ASP A N 1
ATOM 1696 C CA . ASP A 1 218 ? 7.089 14.522 14.602 1.00 83.69 218 ASP A CA 1
ATOM 1697 C C . ASP A 1 218 ? 8.333 13.637 14.770 1.00 83.69 218 ASP A C 1
ATOM 1699 O O . ASP A 1 218 ? 9.432 14.140 14.986 1.00 83.69 218 ASP A O 1
ATOM 1703 N N . MET A 1 219 ? 8.181 12.318 14.623 1.00 83.75 219 MET A N 1
ATOM 1704 C CA . MET A 1 219 ? 9.276 11.363 14.557 1.00 83.75 219 MET A CA 1
ATOM 1705 C C . MET A 1 219 ? 9.048 10.365 13.419 1.00 83.75 219 MET A C 1
ATOM 1707 O O . MET A 1 219 ? 7.981 9.764 13.307 1.00 83.75 219 MET A O 1
ATOM 1711 N N . CYS A 1 220 ? 10.068 10.147 12.592 1.00 86.75 220 CYS A N 1
ATOM 1712 C CA . CYS A 1 220 ? 10.079 9.095 11.580 1.00 86.75 220 CYS A CA 1
ATOM 1713 C C . CYS A 1 220 ? 11.393 8.318 11.638 1.00 86.75 220 CYS A C 1
ATOM 1715 O O . CYS A 1 220 ? 12.474 8.898 11.587 1.00 86.75 220 CYS A O 1
ATOM 1717 N N . THR A 1 221 ? 11.301 6.997 11.731 1.00 83.50 221 THR A N 1
ATOM 1718 C CA . THR A 1 221 ? 12.437 6.083 11.635 1.00 83.50 221 THR A CA 1
ATOM 1719 C C . THR A 1 221 ? 12.461 5.466 10.246 1.00 83.50 221 THR A C 1
ATOM 1721 O O . THR A 1 221 ? 11.511 4.791 9.863 1.00 83.50 221 THR A O 1
ATOM 1724 N N . VAL A 1 222 ? 13.550 5.656 9.512 1.00 84.38 222 VAL A N 1
ATOM 1725 C CA . VAL A 1 222 ? 13.770 5.100 8.178 1.00 84.38 222 VAL A CA 1
ATOM 1726 C C . VAL A 1 222 ? 14.813 3.993 8.259 1.00 84.38 222 VAL A C 1
ATOM 1728 O O . VAL A 1 222 ? 15.898 4.187 8.810 1.00 84.38 222 VAL A O 1
ATOM 1731 N N . ARG A 1 223 ? 14.494 2.827 7.701 1.00 83.06 223 ARG A N 1
ATOM 1732 C CA . ARG A 1 223 ? 15.381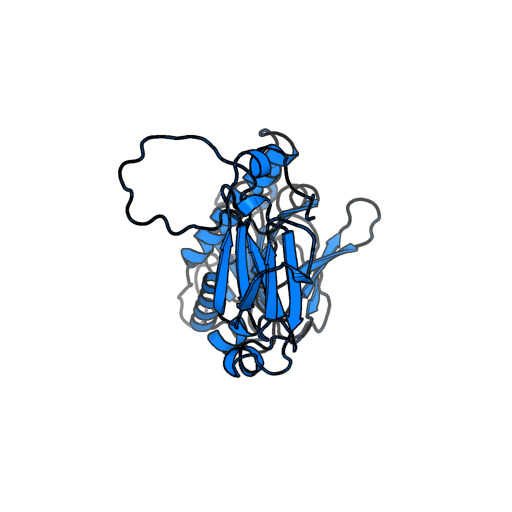 1.664 7.667 1.00 83.06 223 ARG A CA 1
ATOM 1733 C C . ARG A 1 223 ? 15.364 1.022 6.289 1.00 83.06 223 ARG A C 1
ATOM 1735 O O . ARG A 1 223 ? 14.293 0.823 5.727 1.00 83.06 223 ARG A O 1
ATOM 1742 N N . PHE A 1 224 ? 16.541 0.660 5.790 1.00 84.25 224 PHE A N 1
ATOM 1743 C CA . PHE A 1 224 ? 16.689 -0.144 4.585 1.00 84.25 224 PHE A CA 1
ATOM 1744 C C . PHE A 1 224 ? 17.370 -1.472 4.919 1.00 84.25 224 PHE A C 1
ATOM 1746 O O . PHE A 1 224 ? 18.528 -1.487 5.335 1.00 84.25 224 PHE A O 1
ATOM 1753 N N . ASP A 1 225 ? 16.650 -2.574 4.731 1.00 81.00 225 ASP A N 1
ATOM 1754 C CA . ASP A 1 225 ? 17.103 -3.929 5.039 1.00 81.00 225 ASP A CA 1
ATOM 1755 C C . ASP A 1 225 ? 17.246 -4.741 3.741 1.00 81.00 225 ASP A C 1
ATOM 1757 O O . ASP A 1 225 ? 16.292 -4.890 2.982 1.00 81.00 225 ASP A O 1
ATOM 1761 N N . THR A 1 226 ? 18.425 -5.306 3.472 1.00 77.62 226 THR A N 1
ATOM 1762 C CA . THR A 1 226 ? 18.648 -6.200 2.311 1.00 77.62 226 THR A CA 1
ATOM 1763 C C . THR A 1 226 ? 18.467 -7.675 2.662 1.00 77.62 226 THR A C 1
ATOM 1765 O O . THR A 1 226 ? 18.135 -8.493 1.807 1.00 77.62 226 THR A O 1
ATOM 1768 N N . ILE A 1 227 ? 18.675 -8.018 3.935 1.00 70.56 227 ILE A N 1
ATOM 1769 C CA . ILE A 1 227 ? 18.490 -9.345 4.522 1.00 70.56 227 ILE A CA 1
ATOM 1770 C C . ILE A 1 227 ? 18.046 -9.192 5.977 1.00 70.56 227 ILE A C 1
ATOM 1772 O O . ILE A 1 227 ? 18.391 -8.213 6.637 1.00 70.56 227 ILE A O 1
ATOM 1776 N N . ILE A 1 228 ? 17.346 -10.196 6.503 1.00 67.19 228 ILE A N 1
ATOM 1777 C CA . ILE A 1 228 ? 17.055 -10.300 7.937 1.00 67.19 228 ILE A CA 1
ATOM 1778 C C . ILE A 1 228 ? 17.884 -11.456 8.490 1.00 67.19 228 ILE A C 1
ATOM 1780 O O . ILE A 1 228 ? 17.502 -12.611 8.304 1.00 67.19 228 ILE A O 1
ATOM 1784 N N . PRO A 1 229 ? 19.033 -11.182 9.131 1.00 51.34 229 PRO A N 1
ATOM 1785 C CA . PRO A 1 229 ? 19.895 -12.244 9.640 1.00 51.34 229 PRO A CA 1
ATOM 1786 C C . PRO A 1 229 ? 19.298 -12.928 10.878 1.00 51.34 229 PRO A C 1
ATOM 1788 O O . PRO A 1 229 ? 19.520 -14.118 11.081 1.00 51.34 229 PRO A O 1
ATOM 1791 N N . THR A 1 230 ? 18.512 -12.193 11.674 1.00 60.44 230 THR A N 1
ATOM 1792 C CA . THR A 1 230 ? 17.881 -12.686 12.904 1.00 60.44 230 THR A CA 1
ATOM 1793 C C . THR A 1 230 ? 16.524 -12.020 13.092 1.00 60.44 230 THR A C 1
ATOM 1795 O O . THR A 1 230 ? 16.405 -10.801 12.955 1.00 60.44 230 THR A O 1
ATOM 1798 N N . ILE A 1 231 ? 15.506 -12.803 13.454 1.00 68.06 231 ILE A N 1
ATOM 1799 C CA . ILE A 1 231 ? 14.195 -12.272 13.840 1.00 68.06 231 ILE A CA 1
ATOM 1800 C C . ILE A 1 231 ? 14.347 -11.543 15.178 1.00 68.06 231 ILE A C 1
ATOM 1802 O O . ILE A 1 231 ? 14.679 -12.160 16.189 1.00 68.06 231 ILE A O 1
ATOM 1806 N N . VAL A 1 232 ? 14.083 -10.238 15.192 1.00 68.44 232 VAL A N 1
ATOM 1807 C CA . VAL A 1 232 ? 14.114 -9.418 16.410 1.00 68.44 232 VAL A CA 1
ATOM 1808 C C . VAL A 1 232 ? 12.710 -8.897 16.689 1.00 68.44 232 VAL A C 1
ATOM 1810 O O . VAL A 1 232 ? 12.185 -8.085 15.922 1.00 68.44 232 VAL A O 1
ATOM 1813 N N . LEU A 1 233 ? 12.115 -9.363 17.791 1.00 67.44 233 LEU A N 1
ATOM 1814 C CA . LEU A 1 233 ? 10.878 -8.797 18.324 1.00 67.44 233 LEU A CA 1
ATOM 1815 C C . LEU A 1 233 ? 11.156 -7.385 18.843 1.00 67.44 233 LEU A C 1
ATOM 1817 O O . LEU A 1 233 ? 12.044 -7.172 19.666 1.00 67.44 233 LEU A O 1
ATOM 1821 N N . ARG A 1 234 ? 10.388 -6.425 18.341 1.00 67.38 234 ARG A N 1
ATOM 1822 C CA . ARG A 1 234 ? 10.427 -5.011 18.697 1.00 67.38 234 ARG A CA 1
ATOM 1823 C C . ARG A 1 234 ? 9.095 -4.605 19.306 1.00 67.38 234 ARG A C 1
ATOM 1825 O O . ARG A 1 234 ? 8.050 -5.142 18.956 1.00 67.38 234 ARG A O 1
ATOM 1832 N N . GLN A 1 235 ? 9.143 -3.655 20.223 1.00 68.75 235 GLN A N 1
ATOM 1833 C CA . GLN A 1 235 ? 7.974 -2.955 20.730 1.00 68.75 235 GLN A CA 1
ATOM 1834 C C . GLN A 1 235 ? 8.313 -1.468 20.674 1.00 68.75 235 GLN A C 1
ATOM 1836 O O . GLN A 1 235 ? 9.402 -1.073 21.089 1.00 68.75 235 GLN A O 1
ATOM 1841 N N . ASP A 1 236 ? 7.408 -0.651 20.146 1.00 62.75 236 ASP A N 1
ATOM 1842 C CA . ASP A 1 236 ? 7.657 0.779 19.951 1.00 62.75 236 ASP A CA 1
ATOM 1843 C C . ASP A 1 236 ? 7.424 1.554 21.257 1.00 62.75 236 ASP A C 1
ATOM 1845 O O . ASP A 1 236 ? 6.427 2.262 21.412 1.00 62.75 236 ASP A O 1
ATOM 1849 N N . THR A 1 237 ? 8.314 1.365 22.232 1.00 58.81 237 THR A N 1
ATOM 1850 C CA . THR A 1 237 ? 8.278 2.022 23.553 1.00 58.81 237 THR A CA 1
ATOM 1851 C C . THR A 1 237 ? 9.124 3.297 23.622 1.00 58.81 237 THR A C 1
ATOM 1853 O O . THR A 1 237 ? 9.219 3.917 24.673 1.00 58.81 237 THR A O 1
ATOM 1856 N N . ASP A 1 238 ? 9.746 3.692 22.516 1.00 54.06 238 ASP A N 1
ATOM 1857 C CA . ASP A 1 238 ? 10.650 4.836 22.341 1.00 54.06 238 ASP A CA 1
ATOM 1858 C C . ASP A 1 238 ? 9.920 6.188 22.195 1.00 54.06 238 ASP A C 1
ATOM 1860 O O . ASP A 1 238 ? 10.369 7.078 21.478 1.00 54.06 238 ASP A O 1
ATOM 1864 N N . VAL A 1 239 ? 8.777 6.347 22.866 1.00 58.72 239 VAL A N 1
ATOM 1865 C CA . VAL A 1 239 ? 8.015 7.607 22.937 1.00 58.72 239 VAL A CA 1
ATOM 1866 C C . VAL A 1 239 ? 7.688 7.932 24.400 1.00 58.72 239 VAL A C 1
ATOM 1868 O O . VAL A 1 239 ? 7.856 7.082 25.273 1.00 58.72 239 VAL A O 1
ATOM 1871 N N . THR A 1 240 ? 7.241 9.156 24.706 1.00 58.84 240 THR A N 1
ATOM 1872 C CA . THR A 1 240 ? 6.926 9.545 26.097 1.00 58.84 240 THR A CA 1
ATOM 1873 C C . THR A 1 240 ? 5.869 8.645 26.734 1.00 58.84 240 THR A C 1
ATOM 1875 O O . THR A 1 240 ? 4.974 8.140 26.050 1.00 58.84 240 THR A O 1
ATOM 1878 N N . GLU A 1 241 ? 5.904 8.518 28.067 1.00 62.38 241 GLU A N 1
ATOM 1879 C CA . GLU A 1 241 ? 4.821 7.872 28.823 1.00 62.38 241 GLU A CA 1
ATOM 1880 C C . GLU A 1 241 ? 3.457 8.491 28.487 1.00 62.38 241 GLU A C 1
ATOM 1882 O O . GLU A 1 241 ? 2.477 7.765 28.357 1.00 62.38 241 GLU A O 1
ATOM 1887 N N . THR A 1 242 ? 3.396 9.803 28.238 1.00 58.50 242 THR A N 1
ATOM 1888 C CA . THR A 1 242 ? 2.179 10.510 27.814 1.00 58.50 242 THR A CA 1
ATOM 1889 C C . THR A 1 242 ? 1.686 10.064 26.434 1.00 58.50 242 THR A C 1
ATOM 1891 O O . THR A 1 242 ? 0.493 9.813 26.277 1.00 58.50 242 THR A O 1
ATOM 1894 N N . SER A 1 243 ? 2.567 9.914 25.436 1.00 58.78 243 SER A N 1
ATOM 1895 C CA . SER A 1 243 ? 2.198 9.360 24.121 1.00 58.78 243 SER A CA 1
ATOM 1896 C C . SER A 1 243 ? 1.739 7.901 24.231 1.00 58.78 243 SER A C 1
ATOM 1898 O O . SER A 1 243 ? 0.759 7.517 23.593 1.00 58.78 243 SER A O 1
ATOM 1900 N N . LEU A 1 244 ? 2.403 7.092 25.069 1.00 61.72 244 LEU A N 1
ATOM 1901 C CA . LEU A 1 244 ? 2.018 5.698 25.332 1.00 61.72 244 LEU A CA 1
ATOM 1902 C C . LEU A 1 244 ? 0.726 5.565 26.146 1.00 61.72 244 LEU A C 1
ATOM 1904 O O . LEU A 1 244 ? 0.065 4.533 26.042 1.00 61.72 244 LEU A O 1
ATOM 1908 N N . ALA A 1 245 ? 0.395 6.551 26.980 1.00 61.94 245 ALA A N 1
ATOM 1909 C CA . ALA A 1 245 ? -0.851 6.615 27.741 1.00 61.94 245 ALA A CA 1
ATOM 1910 C C . ALA A 1 245 ? -2.021 7.093 26.874 1.00 61.94 245 ALA A C 1
ATOM 1912 O O . ALA A 1 245 ? -3.150 6.661 27.071 1.00 61.94 245 ALA A O 1
ATOM 1913 N N . ARG A 1 246 ? -1.743 7.960 25.894 1.00 70.25 246 ARG A N 1
ATOM 1914 C CA . ARG A 1 246 ? -2.713 8.411 24.886 1.00 70.25 246 ARG A CA 1
ATOM 1915 C C . ARG A 1 246 ? -2.896 7.440 23.736 1.00 70.25 246 ARG A C 1
ATOM 1917 O O . ARG A 1 246 ? -3.733 7.692 22.877 1.00 70.25 246 ARG A O 1
ATOM 1924 N N . GLU A 1 247 ? -2.124 6.353 23.721 1.00 80.62 247 GLU A N 1
ATOM 1925 C CA . GLU A 1 247 ? -2.382 5.244 22.812 1.00 80.62 247 GLU A CA 1
ATOM 1926 C C . GLU A 1 247 ? -2.290 5.650 21.315 1.00 80.62 247 GLU A C 1
ATOM 1928 O O . GLU A 1 247 ? -2.854 4.996 20.438 1.00 80.62 247 GLU A O 1
ATOM 1933 N N . LEU A 1 248 ? -1.526 6.716 21.016 1.00 85.12 248 LEU A N 1
ATOM 1934 C CA . LEU A 1 248 ? -1.384 7.304 19.675 1.00 85.12 248 LEU A CA 1
ATOM 1935 C C . LEU A 1 248 ? -0.811 6.298 18.673 1.00 85.12 248 LEU A C 1
ATOM 1937 O O . LEU A 1 248 ? 0.120 5.575 19.037 1.00 85.12 248 LEU A O 1
ATOM 1941 N N . PRO A 1 249 ? -1.291 6.266 17.421 1.00 90.50 249 PRO A N 1
ATOM 1942 C CA . PRO A 1 249 ? -0.911 5.233 16.470 1.00 90.50 249 PRO A CA 1
ATOM 1943 C C . PRO A 1 249 ? 0.553 5.318 16.024 1.00 90.50 249 PRO A C 1
ATOM 1945 O O . PRO A 1 249 ? 1.201 6.367 16.050 1.00 90.50 249 PRO A O 1
ATOM 1948 N N . VAL A 1 250 ? 1.058 4.169 15.586 1.00 90.88 250 VAL A N 1
ATOM 1949 C CA . VAL A 1 250 ? 2.247 4.026 14.749 1.00 90.88 250 VAL A CA 1
ATOM 1950 C C . VAL A 1 250 ? 1.774 3.805 13.320 1.00 90.88 250 VAL A C 1
ATOM 1952 O O . VAL A 1 250 ? 0.903 2.965 13.088 1.00 90.88 250 VAL A O 1
ATOM 1955 N N . VAL A 1 251 ? 2.358 4.530 12.368 1.00 94.88 251 VAL A N 1
ATOM 1956 C CA . VAL A 1 251 ? 2.085 4.370 10.932 1.00 94.88 251 VAL A CA 1
ATOM 1957 C C . VAL A 1 251 ? 3.365 3.919 10.248 1.00 94.88 251 VAL A C 1
ATOM 1959 O O . VAL A 1 251 ? 4.411 4.532 10.435 1.00 94.88 251 VAL A O 1
ATOM 1962 N N . SER A 1 252 ? 3.312 2.835 9.481 1.00 95.69 252 SER A N 1
ATOM 1963 C CA . SER A 1 252 ? 4.490 2.211 8.881 1.00 95.69 252 SER A CA 1
ATOM 1964 C C . SER A 1 252 ? 4.296 1.992 7.383 1.00 95.69 252 SER A C 1
ATOM 1966 O O . SER A 1 252 ? 3.359 1.307 6.972 1.00 95.69 252 SER A O 1
ATOM 1968 N N . PHE A 1 253 ? 5.173 2.578 6.568 1.00 96.69 253 PHE A N 1
ATOM 1969 C CA . PHE A 1 253 ? 5.189 2.447 5.110 1.00 96.69 253 PHE A CA 1
ATOM 1970 C C . PHE A 1 253 ? 6.151 1.341 4.685 1.00 96.69 253 PHE A C 1
ATOM 1972 O O . PHE A 1 253 ? 7.267 1.253 5.203 1.00 96.69 253 PHE A O 1
ATOM 1979 N N . TRP A 1 254 ? 5.735 0.531 3.712 1.00 94.88 254 TRP A N 1
ATOM 1980 C CA . TRP A 1 254 ? 6.494 -0.617 3.214 1.00 94.88 254 TRP A CA 1
ATOM 1981 C C . TRP A 1 254 ? 6.748 -0.460 1.718 1.00 94.88 254 TRP A C 1
ATOM 1983 O O . TRP A 1 254 ? 5.807 -0.368 0.929 1.00 94.88 254 TRP A O 1
ATOM 1993 N N . LEU A 1 255 ? 8.020 -0.397 1.317 1.00 93.62 255 LEU A N 1
ATOM 1994 C CA . LEU A 1 255 ? 8.415 -0.220 -0.078 1.00 93.62 255 LEU A CA 1
ATOM 1995 C C . LEU A 1 255 ? 9.563 -1.162 -0.467 1.00 93.62 255 LEU A C 1
ATOM 1997 O O . LEU A 1 255 ? 10.469 -1.406 0.324 1.00 93.62 255 LEU A O 1
ATOM 2001 N N . GLY A 1 256 ? 9.561 -1.643 -1.711 1.00 91.81 256 GLY A N 1
ATOM 2002 C CA . GLY A 1 256 ? 10.574 -2.575 -2.217 1.00 91.81 256 GLY A CA 1
ATOM 2003 C C . GLY A 1 256 ? 10.165 -4.039 -2.053 1.00 91.81 256 GLY A C 1
ATOM 2004 O O . GLY A 1 256 ? 9.029 -4.407 -2.358 1.00 91.81 256 GLY A O 1
ATOM 2005 N N . ASP A 1 257 ? 11.105 -4.885 -1.637 1.00 91.62 257 ASP A N 1
ATOM 2006 C CA . ASP A 1 257 ? 10.860 -6.315 -1.462 1.00 91.62 257 ASP A CA 1
ATOM 2007 C C . ASP A 1 257 ? 9.819 -6.576 -0.361 1.00 91.62 257 ASP A C 1
ATOM 2009 O O . ASP A 1 257 ? 9.799 -5.937 0.688 1.00 91.62 257 ASP A O 1
ATOM 2013 N N . SER A 1 258 ? 8.939 -7.539 -0.617 1.00 92.44 258 SER A N 1
ATOM 2014 C CA . SER A 1 258 ? 7.873 -7.949 0.294 1.00 92.44 258 SER A CA 1
ATOM 2015 C C . SER A 1 258 ? 8.450 -8.625 1.531 1.00 92.44 258 SER A C 1
ATOM 2017 O O . SER A 1 258 ? 9.467 -9.315 1.453 1.00 92.44 258 SER A O 1
ATOM 2019 N N . ALA A 1 259 ? 7.770 -8.500 2.664 1.00 90.69 259 ALA A N 1
ATOM 2020 C CA . ALA A 1 259 ? 8.240 -9.034 3.930 1.00 90.69 259 ALA A CA 1
ATOM 2021 C C . ALA A 1 259 ? 7.124 -9.687 4.749 1.00 90.69 259 ALA A C 1
ATOM 2023 O O . ALA A 1 259 ? 5.976 -9.246 4.724 1.00 90.69 259 ALA A O 1
ATOM 2024 N N . GLU A 1 260 ? 7.480 -10.735 5.493 1.00 91.38 260 GLU A N 1
ATOM 2025 C CA . GLU A 1 260 ? 6.581 -11.377 6.455 1.00 91.38 260 GLU A CA 1
ATOM 2026 C C . GLU A 1 260 ? 6.676 -10.636 7.798 1.00 91.38 260 GLU A C 1
ATOM 2028 O O . GLU A 1 260 ? 7.740 -10.574 8.423 1.00 91.38 260 GLU A O 1
ATOM 2033 N N . PHE A 1 261 ? 5.554 -10.071 8.240 1.00 90.69 261 PHE A N 1
ATOM 2034 C CA . PHE A 1 261 ? 5.415 -9.356 9.503 1.00 90.69 261 PHE A CA 1
ATOM 2035 C C . PHE A 1 261 ? 4.673 -10.218 10.527 1.00 90.69 261 PHE A C 1
ATOM 2037 O O . PHE A 1 261 ? 3.580 -10.726 10.268 1.00 90.69 261 PHE A O 1
ATOM 2044 N N . LEU A 1 262 ? 5.277 -10.367 11.703 1.00 88.56 262 LEU A N 1
ATOM 2045 C CA . LEU A 1 262 ? 4.784 -11.146 12.832 1.00 88.56 262 LEU A CA 1
ATOM 2046 C C . LEU A 1 262 ? 4.235 -10.230 13.922 1.00 88.56 262 LEU A C 1
ATOM 2048 O O . LEU A 1 262 ? 4.886 -9.253 14.289 1.00 88.56 262 LEU A O 1
ATOM 2052 N N . TYR A 1 263 ? 3.097 -10.601 14.502 1.00 85.75 263 TYR A N 1
ATOM 2053 C CA . TYR A 1 263 ? 2.506 -9.931 15.664 1.00 85.75 263 TYR A CA 1
ATOM 2054 C C . TYR A 1 263 ? 1.685 -10.919 16.517 1.00 85.75 263 TYR A C 1
ATOM 2056 O O . TYR A 1 263 ? 1.204 -11.919 15.991 1.00 85.75 263 TYR A O 1
ATOM 2064 N N . PRO A 1 264 ? 1.489 -10.679 17.825 1.00 79.94 264 PRO A N 1
ATOM 2065 C CA . PRO A 1 264 ? 0.684 -11.527 18.693 1.00 79.94 264 PRO A CA 1
ATOM 2066 C C . PRO A 1 264 ? -0.751 -11.690 18.188 1.00 79.94 264 PRO A C 1
ATOM 2068 O O . PRO A 1 264 ? -1.444 -10.698 17.912 1.00 79.94 264 PRO A O 1
ATOM 2071 N N . GLY A 1 265 ? -1.211 -12.942 18.123 1.00 68.94 265 GLY A N 1
ATOM 2072 C CA . GLY A 1 265 ? -2.620 -13.269 17.937 1.00 68.94 265 GLY A CA 1
ATOM 2073 C C . GLY A 1 265 ? -3.485 -12.791 19.111 1.00 68.94 265 GLY A C 1
ATOM 2074 O O . GLY A 1 265 ? -2.986 -12.439 20.177 1.00 68.94 265 GLY A O 1
ATOM 2075 N N . ILE A 1 266 ? -4.806 -12.748 18.911 1.00 64.62 266 ILE A N 1
ATOM 2076 C CA . ILE A 1 266 ? -5.754 -12.247 19.926 1.00 64.62 266 ILE A CA 1
ATOM 2077 C C . ILE A 1 266 ? -6.076 -13.311 20.993 1.00 64.62 266 ILE A C 1
ATOM 2079 O O . ILE A 1 266 ? -6.465 -12.945 22.098 1.00 64.62 266 ILE A O 1
ATOM 2083 N N . ARG A 1 267 ? -5.983 -14.610 20.667 1.00 57.38 267 ARG A N 1
ATOM 2084 C CA . ARG A 1 267 ? -6.602 -15.679 21.477 1.00 57.38 267 ARG A CA 1
ATOM 2085 C C . ARG A 1 267 ? -5.686 -16.818 21.936 1.00 57.38 267 ARG A C 1
ATOM 2087 O O . ARG A 1 267 ? -5.940 -17.332 23.015 1.00 57.38 267 ARG A O 1
ATOM 2094 N N . ASP A 1 268 ? -4.644 -17.178 21.183 1.00 54.62 268 ASP A N 1
ATOM 2095 C CA . ASP A 1 268 ? -4.019 -18.507 21.343 1.00 54.62 268 ASP A CA 1
ATOM 2096 C C . ASP A 1 268 ? -2.492 -18.495 21.567 1.00 54.62 268 ASP A C 1
ATOM 2098 O O . ASP A 1 268 ? -1.840 -19.494 21.289 1.00 54.62 268 ASP A O 1
ATOM 2102 N N . ASP A 1 269 ? -1.886 -17.380 21.999 1.00 56.66 269 ASP A N 1
ATOM 2103 C CA . ASP A 1 269 ? -0.418 -17.200 22.159 1.00 56.66 269 ASP A CA 1
ATOM 2104 C C . ASP A 1 269 ? 0.442 -17.488 20.903 1.00 56.66 269 ASP A C 1
ATOM 2106 O O . ASP A 1 269 ? 1.662 -17.316 20.905 1.00 56.66 269 ASP A O 1
ATOM 2110 N N . VAL A 1 270 ? -0.182 -17.863 19.783 1.00 67.19 270 VAL A N 1
ATOM 2111 C CA . VAL A 1 270 ? 0.460 -18.047 18.483 1.00 67.19 270 VAL A CA 1
ATOM 2112 C C . VAL A 1 270 ? 0.582 -16.696 17.781 1.00 67.19 270 VAL A C 1
ATOM 2114 O O . VAL A 1 270 ? -0.375 -15.920 17.694 1.00 67.19 270 VAL A O 1
ATOM 2117 N N . ALA A 1 271 ? 1.773 -16.409 17.255 1.00 75.00 271 ALA A N 1
ATOM 2118 C CA . ALA A 1 271 ? 2.006 -15.227 16.437 1.00 75.00 271 ALA A CA 1
ATOM 2119 C C . ALA A 1 271 ? 1.207 -15.309 15.124 1.00 75.00 271 ALA A C 1
ATOM 2121 O O . ALA A 1 271 ? 1.345 -16.260 14.352 1.00 75.00 271 ALA A O 1
ATOM 2122 N N . SER A 1 272 ? 0.405 -14.282 14.860 1.00 83.88 272 SER A N 1
ATOM 2123 C CA . SER A 1 272 ? -0.201 -14.023 13.559 1.00 83.88 272 SER A CA 1
ATOM 2124 C C . SER A 1 272 ? 0.845 -13.507 12.574 1.00 83.88 272 SER A C 1
ATOM 2126 O O . SER A 1 272 ? 1.832 -12.875 12.961 1.00 83.88 272 SER A O 1
ATOM 2128 N N . LYS A 1 273 ? 0.606 -13.767 11.286 1.00 86.88 273 LYS A N 1
ATOM 2129 C CA . LYS A 1 273 ? 1.507 -13.402 10.193 1.00 86.88 273 LYS A CA 1
ATOM 2130 C C . LYS A 1 273 ? 0.755 -12.704 9.072 1.00 86.88 273 LYS A C 1
ATOM 2132 O O . LYS A 1 273 ? -0.332 -13.147 8.707 1.00 86.88 273 LYS A O 1
ATOM 2137 N N . ILE A 1 274 ? 1.358 -11.666 8.505 1.00 90.44 274 ILE A N 1
ATOM 2138 C CA . ILE A 1 274 ? 0.876 -10.997 7.292 1.00 90.44 274 ILE A CA 1
ATOM 2139 C C . ILE A 1 274 ? 2.038 -10.732 6.338 1.00 90.44 274 ILE A C 1
ATOM 2141 O O . ILE A 1 274 ? 3.161 -10.484 6.773 1.00 90.44 274 ILE A O 1
ATOM 2145 N N . ASP A 1 275 ? 1.745 -10.751 5.041 1.00 90.06 275 ASP A N 1
ATOM 2146 C CA . ASP A 1 275 ? 2.674 -10.313 4.004 1.00 90.06 275 ASP A CA 1
ATOM 2147 C C . ASP A 1 275 ? 2.447 -8.827 3.697 1.00 90.06 275 ASP A C 1
ATOM 2149 O O . ASP A 1 275 ? 1.357 -8.419 3.272 1.00 90.06 275 ASP A O 1
ATOM 2153 N N . LEU A 1 276 ? 3.495 -8.033 3.902 1.00 93.56 276 LEU A N 1
ATOM 2154 C CA . LEU A 1 276 ? 3.545 -6.616 3.565 1.00 93.56 276 LEU A CA 1
ATOM 2155 C C . LEU A 1 276 ? 4.341 -6.451 2.276 1.00 93.56 276 LEU A C 1
ATOM 2157 O O . LEU A 1 276 ? 5.463 -6.936 2.154 1.00 93.56 276 LEU A O 1
ATOM 2161 N N . GLU A 1 277 ? 3.741 -5.797 1.295 1.00 93.75 277 GLU A N 1
ATOM 2162 C CA . GLU A 1 277 ? 4.294 -5.607 -0.040 1.00 93.75 277 GLU A CA 1
ATOM 2163 C C . GLU A 1 277 ? 4.582 -4.129 -0.302 1.00 93.75 277 GLU A C 1
ATOM 2165 O O . GLU A 1 277 ? 4.073 -3.247 0.389 1.00 93.75 277 GLU A O 1
ATOM 2170 N N . SER A 1 278 ? 5.325 -3.842 -1.377 1.00 94.50 278 SER A N 1
ATOM 2171 C CA . SER A 1 278 ? 5.547 -2.459 -1.803 1.00 94.50 278 SER A CA 1
ATOM 2172 C C . SER A 1 278 ? 4.228 -1.713 -2.003 1.00 94.50 278 SER A C 1
ATOM 2174 O O . SER A 1 278 ? 3.360 -2.153 -2.772 1.00 94.50 278 SER A O 1
ATOM 2176 N N . GLY A 1 279 ? 4.117 -0.573 -1.330 1.00 93.81 279 GLY A N 1
ATOM 2177 C CA . GLY A 1 279 ? 2.964 0.315 -1.337 1.00 93.81 279 GLY A CA 1
ATOM 2178 C C . GLY A 1 279 ? 1.980 0.098 -0.190 1.00 93.81 279 GLY A C 1
ATOM 2179 O O . GLY A 1 279 ? 1.015 0.854 -0.093 1.00 93.81 279 GLY A O 1
ATOM 2180 N N . ASP A 1 280 ? 2.191 -0.902 0.663 1.00 96.69 280 ASP A N 1
ATOM 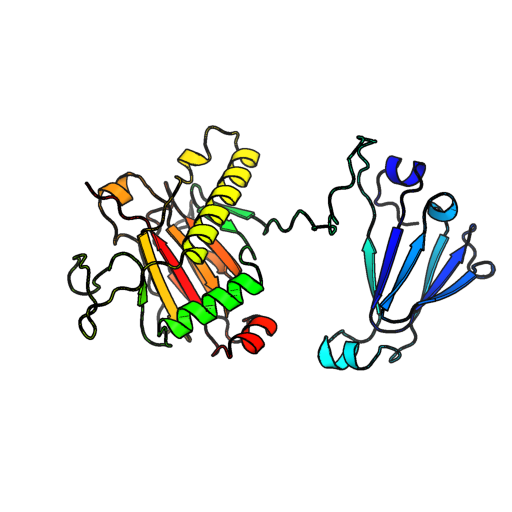2181 C CA . ASP A 1 280 ? 1.328 -1.142 1.815 1.00 96.69 280 ASP A CA 1
ATOM 2182 C C . ASP A 1 280 ? 1.621 -0.157 2.957 1.00 96.69 280 ASP A C 1
ATOM 2184 O O . ASP A 1 280 ? 2.771 0.216 3.215 1.00 96.69 280 ASP A O 1
ATOM 2188 N N . VAL A 1 281 ? 0.563 0.227 3.675 1.00 96.69 281 VAL A N 1
ATOM 2189 C CA . VAL A 1 281 ? 0.644 1.014 4.911 1.00 96.69 281 VAL A CA 1
ATOM 2190 C C . VAL A 1 281 ? 0.009 0.227 6.047 1.00 96.69 281 VAL A C 1
ATOM 2192 O O . VAL A 1 281 ? -1.142 -0.195 5.957 1.00 96.69 281 VAL A O 1
ATOM 2195 N N . LEU A 1 282 ? 0.764 0.029 7.124 1.00 95.62 282 LEU A N 1
ATOM 2196 C CA . LEU A 1 282 ? 0.297 -0.625 8.340 1.00 95.62 282 LEU A CA 1
ATOM 2197 C C . LEU A 1 282 ? 0.150 0.413 9.452 1.00 95.62 282 LEU A C 1
ATOM 2199 O O . LEU A 1 282 ? 1.103 1.130 9.753 1.00 95.62 282 LEU A O 1
ATOM 2203 N N . ILE A 1 283 ? -1.020 0.455 10.085 1.00 94.25 283 ILE A N 1
ATOM 2204 C CA . ILE A 1 283 ? -1.316 1.350 11.204 1.00 94.25 283 ILE A CA 1
ATOM 2205 C C . ILE A 1 283 ? -1.671 0.515 12.427 1.00 94.25 283 ILE A C 1
ATOM 2207 O O . ILE A 1 283 ? -2.528 -0.366 12.341 1.00 94.25 283 ILE A O 1
ATOM 2211 N N . PHE A 1 284 ? -1.039 0.792 13.568 1.00 90.75 284 PHE A N 1
ATOM 2212 C CA . PHE A 1 284 ? -1.440 0.218 14.851 1.00 90.75 284 PHE A CA 1
ATOM 2213 C C . PHE A 1 284 ? -1.370 1.231 15.998 1.00 90.75 284 PHE A C 1
ATOM 2215 O O . PHE A 1 284 ? -0.327 1.812 16.288 1.00 90.75 284 PHE A O 1
ATOM 2222 N N . GLY A 1 285 ? -2.497 1.420 16.674 1.00 87.50 285 GLY A N 1
ATOM 2223 C CA . GLY A 1 285 ? -2.696 2.307 17.815 1.00 87.50 285 GLY A CA 1
ATOM 2224 C C . GLY A 1 285 ? -3.571 1.650 18.878 1.00 87.50 285 GLY A C 1
ATOM 2225 O O . GLY A 1 285 ? -3.864 0.453 18.812 1.00 87.50 285 GLY A O 1
ATOM 2226 N N . SER A 1 286 ? -3.942 2.417 19.894 1.00 86.75 286 SER A N 1
ATOM 2227 C CA . SER A 1 286 ? -4.804 1.979 20.990 1.00 86.75 286 SER A CA 1
ATOM 2228 C C . SER A 1 286 ? -4.418 0.623 21.585 1.00 86.75 286 SER A C 1
ATOM 2230 O O . SER A 1 286 ? -3.264 0.396 21.962 1.00 86.75 286 SER A O 1
ATOM 2232 N N . GLN A 1 287 ? -5.343 -0.334 21.580 1.00 83.88 287 GLN A N 1
ATOM 2233 C CA . GLN A 1 287 ? -5.156 -1.693 22.096 1.00 83.88 287 GLN A CA 1
ATOM 2234 C C . GLN A 1 287 ? -4.039 -2.475 21.385 1.00 83.88 287 GLN A C 1
ATOM 2236 O O . GLN A 1 287 ? -3.562 -3.491 21.895 1.00 83.88 287 GLN A O 1
ATOM 2241 N N . SER A 1 288 ? -3.621 -2.022 20.202 1.00 87.62 288 SER A N 1
ATOM 2242 C CA . SER A 1 288 ? -2.513 -2.594 19.442 1.00 87.62 288 SER A CA 1
ATOM 2243 C C . SER A 1 288 ? -1.239 -1.746 19.492 1.00 87.62 288 SER A C 1
ATOM 2245 O O . SER A 1 288 ? -0.214 -2.167 18.967 1.00 87.62 288 SER A O 1
ATOM 2247 N N . ARG A 1 289 ? -1.233 -0.598 20.183 1.00 84.75 289 ARG A N 1
ATOM 2248 C CA . ARG A 1 289 ? -0.070 0.301 20.245 1.00 84.75 289 ARG A CA 1
ATOM 2249 C C . ARG A 1 289 ? 1.168 -0.338 20.878 1.00 84.75 289 ARG A C 1
ATOM 2251 O O . ARG A 1 289 ? 2.296 0.058 20.586 1.00 84.75 289 ARG A O 1
ATOM 2258 N N . ARG A 1 290 ? 0.956 -1.311 21.768 1.00 80.56 290 ARG A N 1
ATOM 2259 C CA . ARG A 1 290 ? 2.000 -1.997 22.543 1.00 80.56 290 ARG A CA 1
ATOM 2260 C C . ARG A 1 290 ? 2.252 -3.430 22.071 1.00 80.56 290 ARG A C 1
ATOM 2262 O O . ARG A 1 290 ? 2.798 -4.219 22.836 1.00 80.56 290 ARG A O 1
ATOM 2269 N N . ILE A 1 291 ? 1.865 -3.802 20.851 1.00 83.94 291 ILE A N 1
ATOM 2270 C CA . ILE A 1 291 ? 2.177 -5.147 20.351 1.00 83.94 291 ILE A CA 1
ATOM 2271 C C . ILE A 1 291 ? 3.689 -5.317 20.175 1.00 83.94 291 ILE A C 1
ATOM 2273 O O . ILE A 1 291 ? 4.369 -4.461 19.604 1.00 83.94 291 ILE A O 1
ATOM 2277 N N . SER A 1 292 ? 4.215 -6.446 20.642 1.00 82.69 292 SER A N 1
ATOM 2278 C CA . SER A 1 292 ? 5.503 -6.935 20.157 1.00 82.69 292 SER A CA 1
ATOM 2279 C C . SER A 1 292 ? 5.344 -7.324 18.691 1.00 82.69 292 SER A C 1
ATOM 2281 O O . SER A 1 292 ? 4.328 -7.894 18.320 1.00 82.69 292 SER A O 1
ATOM 2283 N N . HIS A 1 293 ? 6.310 -7.031 17.838 1.00 86.50 293 HIS A N 1
ATOM 2284 C CA . HIS A 1 293 ? 6.225 -7.378 16.426 1.00 86.50 293 HIS A CA 1
ATOM 2285 C C . HIS A 1 293 ? 7.610 -7.615 15.834 1.00 86.50 293 HIS A C 1
ATOM 2287 O O . HIS A 1 293 ? 8.610 -7.127 16.353 1.00 86.50 293 HIS A O 1
ATOM 2293 N N . ALA A 1 294 ? 7.699 -8.376 14.750 1.00 84.19 294 ALA A N 1
ATOM 2294 C CA . ALA A 1 294 ? 8.966 -8.628 14.073 1.00 84.19 294 ALA A CA 1
ATOM 2295 C C . ALA A 1 294 ? 8.771 -8.720 12.568 1.00 84.19 294 ALA A C 1
ATOM 2297 O O . ALA A 1 294 ? 7.703 -9.089 12.094 1.00 84.19 294 ALA A O 1
ATOM 2298 N N . VAL A 1 295 ? 9.839 -8.456 11.824 1.00 86.06 295 VAL A N 1
ATOM 2299 C CA . VAL A 1 295 ? 9.922 -8.879 10.427 1.00 86.06 295 VAL A CA 1
ATOM 2300 C C . VAL A 1 295 ? 10.713 -10.178 10.423 1.00 86.06 295 VAL A C 1
ATOM 2302 O O . VAL A 1 295 ? 11.835 -10.208 10.930 1.00 86.06 295 VAL A O 1
ATOM 2305 N N . SER A 1 296 ? 10.105 -11.267 9.959 1.00 85.75 296 SER A N 1
ATOM 2306 C CA . SER A 1 296 ? 10.708 -12.604 10.028 1.00 85.75 296 SER A CA 1
ATOM 2307 C C . SER A 1 296 ? 11.516 -12.955 8.789 1.00 85.75 296 SER A C 1
ATOM 2309 O O . SER A 1 296 ? 12.491 -13.696 8.880 1.00 85.75 296 SER A O 1
ATOM 2311 N N . SER A 1 297 ? 11.111 -12.438 7.630 1.00 87.19 297 SER A N 1
ATOM 2312 C CA . SER A 1 297 ? 11.783 -12.673 6.357 1.00 87.19 297 SER A CA 1
ATOM 2313 C C . SER A 1 297 ? 11.493 -11.552 5.363 1.00 87.19 297 SER A C 1
ATOM 2315 O O . SER A 1 297 ? 10.427 -10.938 5.404 1.00 87.19 297 SER A O 1
ATOM 2317 N N . ILE A 1 298 ? 12.445 -11.316 4.460 1.00 87.69 298 ILE A N 1
ATOM 2318 C CA . ILE A 1 298 ? 12.271 -10.507 3.248 1.00 87.69 298 ILE A CA 1
ATOM 2319 C C . ILE A 1 298 ? 12.292 -11.478 2.072 1.00 87.69 298 ILE A C 1
ATOM 2321 O O . ILE A 1 298 ? 13.170 -12.340 1.995 1.00 87.69 298 ILE A O 1
ATOM 2325 N N . LYS A 1 299 ? 11.319 -11.359 1.171 1.00 89.69 299 LYS A N 1
ATOM 2326 C CA . LYS A 1 299 ? 11.205 -12.156 -0.051 1.00 89.69 299 LYS A CA 1
ATOM 2327 C C . LYS A 1 299 ? 11.970 -11.426 -1.160 1.00 89.69 299 LYS A C 1
ATOM 2329 O O . LYS A 1 299 ? 11.441 -10.457 -1.709 1.00 89.69 299 LYS A O 1
ATOM 2334 N N . PRO A 1 300 ? 13.204 -11.845 -1.490 1.00 86.75 300 PRO A N 1
ATOM 2335 C CA . PRO A 1 300 ? 14.052 -11.087 -2.400 1.00 86.75 300 PRO A CA 1
ATOM 2336 C C . PRO A 1 300 ? 13.453 -11.038 -3.807 1.00 86.75 300 PRO A C 1
ATOM 2338 O O . PRO A 1 300 ? 12.865 -12.020 -4.266 1.00 86.75 300 PRO A O 1
ATOM 2341 N N . ARG A 1 301 ? 13.682 -9.928 -4.520 1.00 85.31 301 ARG A N 1
ATOM 2342 C CA . ARG A 1 301 ? 13.241 -9.716 -5.916 1.00 85.31 301 ARG A CA 1
ATOM 2343 C C . ARG A 1 301 ? 11.719 -9.752 -6.091 1.00 85.31 301 ARG A C 1
ATOM 2345 O O . ARG A 1 301 ? 11.217 -10.213 -7.114 1.00 85.31 301 ARG A O 1
ATOM 2352 N N . THR A 1 302 ? 10.992 -9.279 -5.088 1.00 89.50 302 THR A N 1
ATOM 2353 C CA . THR A 1 302 ? 9.538 -9.082 -5.159 1.00 89.50 302 THR A CA 1
ATOM 2354 C C . THR A 1 302 ? 9.155 -7.606 -5.269 1.00 89.50 302 THR A C 1
ATOM 2356 O O . THR A 1 302 ? 7.981 -7.301 -5.479 1.00 89.50 302 THR A O 1
ATOM 2359 N N . ALA A 1 303 ? 10.130 -6.692 -5.190 1.00 87.56 303 ALA A N 1
ATOM 2360 C CA . ALA A 1 303 ? 9.944 -5.287 -5.521 1.00 87.56 303 ALA A CA 1
ATOM 2361 C C . ALA A 1 303 ? 9.341 -5.118 -6.934 1.00 87.56 303 ALA A C 1
ATOM 2363 O O . ALA A 1 303 ? 9.762 -5.805 -7.873 1.00 87.56 303 ALA A O 1
ATOM 2364 N N . PRO A 1 304 ? 8.374 -4.203 -7.130 1.00 88.62 304 PRO A N 1
ATOM 2365 C CA . PRO A 1 304 ? 7.811 -3.956 -8.452 1.00 88.62 304 PRO A CA 1
ATOM 2366 C C . PRO A 1 304 ? 8.877 -3.471 -9.443 1.00 88.62 304 PRO A C 1
ATOM 2368 O O . PRO A 1 304 ? 9.611 -2.533 -9.142 1.00 88.62 304 PRO A O 1
ATOM 2371 N N . MET A 1 305 ? 8.922 -4.046 -10.652 1.00 87.12 305 MET A N 1
ATOM 2372 C CA . MET A 1 305 ? 9.932 -3.686 -11.668 1.00 87.12 305 MET A CA 1
ATOM 2373 C C . MET A 1 305 ? 9.943 -2.184 -11.979 1.00 87.12 305 MET A C 1
ATOM 2375 O O . MET A 1 305 ? 10.997 -1.566 -11.981 1.00 87.12 305 MET A O 1
ATOM 2379 N N . TRP A 1 306 ? 8.764 -1.567 -12.120 1.00 89.00 306 TRP A N 1
ATOM 2380 C CA . TRP A 1 306 ? 8.647 -0.127 -12.385 1.00 89.00 306 TRP A CA 1
ATOM 2381 C C . TRP A 1 306 ? 9.247 0.754 -11.283 1.00 89.00 306 TRP A C 1
ATOM 2383 O O . TRP A 1 306 ? 9.565 1.915 -11.542 1.00 89.00 306 TRP A O 1
ATOM 2393 N N . LEU A 1 307 ? 9.338 0.240 -10.054 1.00 85.75 307 LEU A N 1
ATOM 2394 C CA . LEU A 1 307 ? 9.936 0.945 -8.931 1.00 85.75 307 LEU A CA 1
ATOM 2395 C C . LEU A 1 307 ? 11.452 0.836 -9.022 1.00 85.75 307 LEU A C 1
ATOM 2397 O O . LEU A 1 307 ? 12.122 1.862 -9.018 1.00 85.75 307 LEU A O 1
ATOM 2401 N N . VAL A 1 308 ? 11.955 -0.387 -9.217 1.00 85.75 308 VAL A N 1
ATOM 2402 C CA . VAL A 1 308 ? 13.381 -0.681 -9.419 1.00 85.75 308 VAL A CA 1
ATOM 2403 C C . VAL A 1 308 ? 13.956 0.147 -10.571 1.00 85.75 308 VAL A C 1
ATOM 2405 O O . VAL A 1 308 ? 14.948 0.839 -10.373 1.00 85.75 308 VAL A O 1
ATOM 2408 N N . ASP A 1 309 ? 13.285 0.165 -11.725 1.00 84.56 309 ASP A N 1
ATOM 2409 C CA . ASP A 1 309 ? 13.730 0.882 -12.929 1.00 84.56 309 ASP A CA 1
ATOM 2410 C C . ASP A 1 309 ? 13.801 2.408 -12.742 1.00 84.56 309 ASP A C 1
ATOM 2412 O O . ASP A 1 309 ? 14.541 3.095 -13.442 1.00 84.56 309 ASP A O 1
ATOM 2416 N N . LYS A 1 310 ? 12.989 2.971 -11.837 1.00 85.38 310 LYS A N 1
ATOM 2417 C CA . LYS A 1 310 ? 12.886 4.426 -11.623 1.00 85.38 310 LYS A CA 1
ATOM 2418 C C . LYS A 1 310 ? 13.741 4.946 -10.473 1.00 85.38 310 LYS A C 1
ATOM 2420 O O . LYS A 1 310 ? 13.913 6.166 -10.369 1.00 85.38 310 LYS A O 1
ATOM 2425 N N . THR A 1 311 ? 14.182 4.068 -9.578 1.00 80.50 311 THR A N 1
ATOM 2426 C CA . THR A 1 311 ? 14.920 4.437 -8.362 1.00 80.50 311 THR A CA 1
ATOM 2427 C C . THR A 1 311 ? 16.299 3.789 -8.277 1.00 80.50 311 THR A C 1
ATOM 2429 O O . THR A 1 311 ? 16.990 4.026 -7.290 1.00 80.50 311 THR A O 1
ATOM 2432 N N . ASP A 1 312 ? 16.691 2.989 -9.277 1.00 73.25 312 ASP A N 1
ATOM 2433 C CA . ASP A 1 312 ? 17.905 2.160 -9.269 1.00 73.25 312 ASP A CA 1
ATOM 2434 C C . ASP A 1 312 ? 18.013 1.318 -7.986 1.00 73.25 312 ASP A C 1
ATOM 2436 O O . ASP A 1 312 ? 19.078 1.165 -7.380 1.00 73.25 312 ASP A O 1
ATOM 2440 N N . LEU A 1 313 ? 16.864 0.801 -7.535 1.00 68.31 313 LEU A N 1
ATOM 2441 C CA . LEU A 1 313 ? 16.744 0.154 -6.238 1.00 68.31 313 LEU A CA 1
ATOM 2442 C C . LEU A 1 313 ? 17.679 -1.057 -6.132 1.00 68.31 313 LEU A C 1
ATOM 2444 O O . LEU A 1 313 ? 17.556 -2.022 -6.890 1.00 68.31 313 LEU A O 1
ATOM 2448 N N . GLN A 1 314 ? 18.543 -1.071 -5.117 1.00 71.69 314 GLN A N 1
ATOM 2449 C CA . GLN A 1 314 ? 19.144 -2.328 -4.676 1.00 71.69 314 GLN A CA 1
ATOM 2450 C C . GLN A 1 314 ? 18.051 -3.243 -4.108 1.00 71.69 314 GLN A C 1
ATOM 2452 O O . GLN A 1 314 ? 17.124 -2.772 -3.456 1.00 71.69 314 GLN A O 1
ATOM 2457 N N . ALA A 1 315 ? 18.155 -4.554 -4.331 1.00 75.69 315 ALA A N 1
ATOM 2458 C CA . ALA A 1 315 ? 17.213 -5.509 -3.748 1.00 75.69 315 ALA A CA 1
ATOM 2459 C C . ALA A 1 315 ? 17.171 -5.350 -2.216 1.00 75.69 315 ALA A C 1
ATOM 2461 O O . ALA A 1 315 ? 18.212 -5.423 -1.558 1.00 75.69 315 ALA A O 1
ATOM 2462 N N . GLY A 1 316 ? 15.984 -5.100 -1.667 1.00 84.12 316 GLY A N 1
ATOM 2463 C CA . GLY A 1 316 ? 15.796 -4.803 -0.253 1.00 84.12 316 GLY A CA 1
ATOM 2464 C C . GLY A 1 316 ? 14.442 -4.174 0.063 1.00 84.12 316 GLY A C 1
ATOM 2465 O O . GLY A 1 316 ? 13.656 -3.836 -0.824 1.00 84.12 316 GLY A O 1
ATOM 2466 N N . LEU A 1 317 ? 14.184 -4.034 1.358 1.00 88.19 317 LEU A N 1
ATOM 2467 C CA . LEU A 1 317 ? 12.986 -3.457 1.946 1.00 88.19 317 LEU A CA 1
ATOM 2468 C C . LEU A 1 317 ? 13.323 -2.090 2.547 1.00 88.19 317 LEU A C 1
ATOM 2470 O O . LEU A 1 317 ? 14.149 -1.996 3.453 1.00 88.19 317 LEU A O 1
ATOM 2474 N N . LEU A 1 318 ? 12.630 -1.047 2.098 1.00 89.44 318 LEU A N 1
ATOM 2475 C CA . LEU A 1 318 ? 12.597 0.255 2.754 1.00 89.44 318 LEU A CA 1
ATOM 2476 C C . LEU A 1 318 ? 11.359 0.339 3.651 1.00 89.44 318 LEU A C 1
ATOM 2478 O O . LEU A 1 318 ? 10.227 0.186 3.189 1.00 89.44 318 LEU A O 1
ATOM 2482 N N . ASN A 1 319 ? 11.581 0.627 4.929 1.00 91.38 319 ASN A N 1
ATOM 2483 C CA . ASN A 1 319 ? 10.536 0.844 5.915 1.00 91.38 319 ASN A CA 1
ATOM 2484 C C . ASN A 1 319 ? 10.651 2.244 6.530 1.00 91.38 319 ASN A C 1
ATOM 2486 O O . ASN A 1 319 ? 11.720 2.624 7.011 1.00 91.38 319 ASN A O 1
ATOM 2490 N N . LEU A 1 320 ? 9.548 2.996 6.531 1.00 92.38 320 LEU A N 1
ATOM 2491 C CA . LEU A 1 320 ? 9.433 4.278 7.232 1.00 92.38 320 LEU A CA 1
ATOM 2492 C C . LEU A 1 320 ? 8.380 4.128 8.323 1.00 92.38 320 LEU A C 1
ATOM 2494 O O . LEU A 1 320 ? 7.240 3.796 8.023 1.00 92.38 320 LEU A O 1
ATOM 2498 N N . THR A 1 321 ? 8.747 4.380 9.574 1.00 91.06 321 THR A N 1
ATOM 2499 C CA . THR A 1 321 ? 7.855 4.237 10.728 1.00 91.06 321 THR A CA 1
ATOM 2500 C C . THR A 1 321 ? 7.684 5.575 11.433 1.00 91.06 321 THR A C 1
ATOM 2502 O O . THR A 1 321 ? 8.626 6.107 12.020 1.00 91.06 321 THR A O 1
ATOM 2505 N N . PHE A 1 322 ? 6.469 6.106 11.374 1.00 90.62 322 PHE A N 1
ATOM 2506 C CA . PHE A 1 322 ? 6.060 7.406 11.884 1.00 90.62 322 PHE A CA 1
ATOM 2507 C C . PHE A 1 322 ? 5.417 7.283 13.259 1.00 90.62 322 PHE A C 1
ATOM 2509 O O . PHE A 1 322 ? 4.623 6.376 13.520 1.00 90.62 322 PHE A O 1
ATOM 2516 N N . ARG A 1 323 ? 5.763 8.224 14.133 1.00 87.81 323 ARG A N 1
ATOM 2517 C CA . ARG A 1 323 ? 5.342 8.303 15.531 1.00 87.81 323 ARG A CA 1
ATOM 2518 C C . ARG A 1 323 ? 5.129 9.767 15.915 1.00 87.81 323 ARG A C 1
ATOM 2520 O O . ARG A 1 323 ? 5.720 10.664 15.315 1.00 87.81 323 ARG A O 1
ATOM 2527 N N . GLN A 1 324 ? 4.293 9.990 16.926 1.00 83.88 324 GLN A N 1
ATOM 2528 C CA . GLN A 1 324 ? 4.081 11.310 17.516 1.00 83.88 324 GLN A CA 1
ATOM 2529 C C . GLN A 1 324 ? 4.551 11.351 18.974 1.00 83.88 324 GLN A C 1
ATOM 2531 O O . GLN A 1 324 ? 4.140 10.548 19.822 1.00 83.88 324 GLN A O 1
ATOM 2536 N N . TYR A 1 325 ? 5.384 12.337 19.269 1.00 70.62 325 TYR A N 1
ATOM 2537 C CA . TYR A 1 325 ? 5.877 12.692 20.582 1.00 70.62 325 TYR A CA 1
ATOM 2538 C C . TYR A 1 325 ? 5.021 13.820 21.169 1.00 70.62 325 TYR A C 1
ATOM 2540 O O . TYR A 1 325 ? 4.877 14.895 20.590 1.00 70.62 325 TYR A O 1
ATOM 2548 N N . TYR A 1 326 ? 4.455 13.595 22.354 1.00 61.09 326 TYR A N 1
ATOM 2549 C CA . TYR A 1 326 ? 3.723 14.630 23.077 1.00 61.09 326 TYR A CA 1
ATOM 2550 C C . TYR A 1 326 ? 4.655 15.334 24.068 1.00 61.09 326 TYR A C 1
ATOM 2552 O O . TYR A 1 326 ? 5.207 14.683 24.960 1.00 61.09 326 TYR A O 1
ATOM 2560 N N . HIS A 1 327 ? 4.821 16.653 23.923 1.00 50.75 327 HIS A N 1
ATOM 2561 C CA . HIS A 1 327 ? 5.444 17.476 24.960 1.00 50.75 327 HIS A CA 1
ATOM 2562 C C . HIS A 1 327 ? 4.464 17.659 26.120 1.00 50.75 327 HIS A C 1
ATOM 2564 O O . HIS A 1 327 ? 3.297 17.988 25.900 1.00 50.75 327 HIS A O 1
ATOM 2570 N N . VAL A 1 328 ? 4.949 17.408 27.336 1.00 44.44 328 VAL A N 1
ATOM 2571 C CA . VAL A 1 328 ? 4.318 17.889 28.571 1.00 44.44 328 VAL A CA 1
ATOM 2572 C C . VAL A 1 328 ? 4.795 19.312 28.809 1.00 44.44 328 VAL A C 1
ATOM 2574 O O . VAL A 1 328 ? 6.007 19.545 28.599 1.00 44.44 328 VAL A O 1
#

InterPro domains:
  IPR004574 Alkylated DNA repair protein AlkB [PTHR16557] (119-325)
  IPR027450 Alpha-ketoglutarate-dependent dioxygenase AlkB-like [PF13532] (2-90)
  IPR027450 Alpha-ketoglutarate-dependent dioxygenase AlkB-like [PF13532] (149-323)
  IPR037151 Alpha-ketoglutarate-dependent dioxygenase AlkB-like superfamily [G3DSA:2.60.120.590] (1-94)
  IPR037151 Alpha-ketoglutarate-dependent dioxygenase AlkB-like superfamily [G3DSA:2.60.120.590] (117-325)

pLDDT: mean 76.02, std 17.87, range [24.36, 96.69]

Organism: Aegilops tauschii subsp. strangulata (NCBI:txid200361)

Radius of gyration: 25.74 Å; chains: 1; bounding box: 62×43×69 Å

Sequence (328 aa):
QDNNEQRSSLARGLPVVSFSLGDTAEFLYGDVRDDDKASKIKLESGDVLIFGGQSRHIFHGVSSIAPKSAPLWVTDKANLRPGRLNLTFRQYNYKGSVNVTPAPFDTCVCDNNTAPLQHLRPGMVLLKKFLKANDQVEIFKLCHNLGVNARECLCLGKKCNQYSNSYGDMRPFDGAQPDIPEIFKKLVEDAIEASHEFLEQRRGTSNALVELPPMSPDMCTVRFDTIIPTIVLRQDTDVTETSLARELPVVSFWLGDSAEFLYPGIRDDVASKIDLESGDVLIFGSQSRRISHAVSSIKPRTAPMWLVDKTDLQAGLLNLTFRQYYHV

Foldseek 3Di:
DPDPADPVQLVQFFKKKKAKAAFKWWKWKDPDPDRVPTDTDIHAHGDIDMGTDVRSRIDMDTPDTDWPRGDCCRCPVVVDDIDMDMDMDGDRDDDDDDDDDDDPDPDPDPPPPQQPWDDPDQQKIKRHLQQDLVNLLVVLVVCVVVPADAPDKAKAQWDDDPPPLDIDQADPPPGHGHHDPPSVQVSLQVVLVSQLVVVCVVPNNPCSCVRAPDDRFRMKIKHKHQWDPDWDWDWPPSADPVQVVVFHKKKKAKAAFKWKKWWADDPDRDIDIDIHYHNMMMMGTDVRNGITMTTGTTDWPRGDPSSCVSNVDDTTMIMMMTDDHDDD

Secondary structure (DSSP, 8-state):
----S-HHHHHTTPPEEEEEEES-EEEEEESSS-GGG-EEEEE-TT-EEEE-GGGGG-EEEEEEE-TT-S-HHHHHTS-PPSSEEEEEEE-------------S------S-----EEEEETTEEEETT-S-HHHHHHHHHHHHHTT--TT--EEEES---TTTS---S--TTT---PPPPHHHHHHHHHHHHHHHHHHHHHH-TTSHHHHS------EEEEEEES--SS---B----S-HHHHHTTP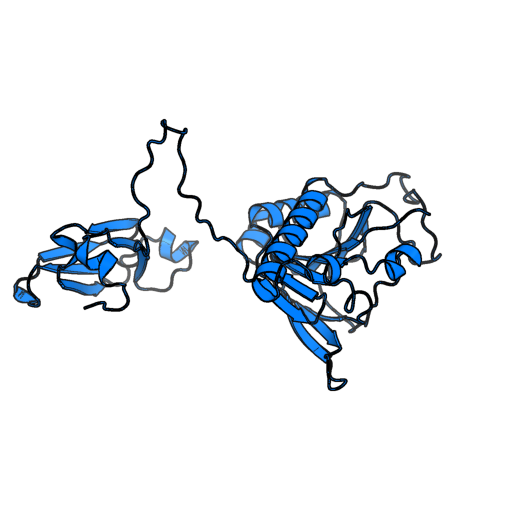PEEEEEEESEEEEEEE-SSSSPEEEEEE-TTEEEEE-GGGTT--BEEEEEETT-S-HHHHHHHTPPSSEEEEEEE-PPP-